Protein AF-A0A9N8HKQ4-F1 (afdb_monomer)

Structure (mmCIF, N/CA/C/O backbone):
data_AF-A0A9N8HKQ4-F1
#
_entry.id   AF-A0A9N8HKQ4-F1
#
loop_
_atom_site.group_PDB
_atom_site.id
_atom_site.type_symbol
_atom_site.label_atom_id
_atom_site.label_alt_id
_atom_site.label_comp_id
_atom_site.label_asym_id
_atom_site.label_entity_id
_atom_site.label_seq_id
_atom_site.pdbx_PDB_ins_code
_atom_site.Cartn_x
_atom_site.Cartn_y
_atom_site.Cartn_z
_atom_site.occupancy
_atom_site.B_iso_or_equiv
_atom_site.auth_seq_id
_atom_site.auth_comp_id
_atom_site.auth_asym_id
_atom_site.auth_atom_id
_atom_site.pdbx_PDB_model_num
ATOM 1 N N . MET A 1 1 ? 11.213 9.099 -48.493 1.00 70.25 1 MET A N 1
ATOM 2 C CA . MET A 1 1 ? 11.819 8.912 -47.154 1.00 70.25 1 MET A CA 1
ATOM 3 C C . MET A 1 1 ? 13.139 8.171 -47.342 1.00 70.25 1 MET A C 1
ATOM 5 O O . MET A 1 1 ? 13.131 7.165 -48.037 1.00 70.25 1 MET A O 1
ATOM 9 N N . ASN A 1 2 ? 14.271 8.706 -46.868 1.00 91.06 2 ASN A N 1
ATOM 10 C CA . ASN A 1 2 ? 15.602 8.135 -47.138 1.00 91.06 2 ASN A CA 1
ATOM 11 C C . ASN A 1 2 ? 15.830 6.883 -46.271 1.00 91.06 2 ASN A C 1
ATOM 13 O O . ASN A 1 2 ? 15.655 6.956 -45.056 1.00 91.06 2 ASN A O 1
ATOM 17 N N . TRP A 1 3 ? 16.237 5.765 -46.878 1.00 89.19 3 TRP A N 1
ATOM 18 C CA . TRP A 1 3 ? 16.513 4.494 -46.188 1.00 89.19 3 TRP A CA 1
ATOM 19 C C . TRP A 1 3 ? 17.496 4.688 -45.023 1.00 89.19 3 TRP A C 1
ATOM 21 O O . TRP A 1 3 ? 17.293 4.152 -43.935 1.00 89.19 3 TRP A O 1
ATOM 31 N N . TRP A 1 4 ? 18.518 5.524 -45.215 1.00 92.06 4 TRP A N 1
ATOM 32 C CA . TRP A 1 4 ? 19.527 5.804 -44.194 1.00 92.06 4 TRP A CA 1
ATOM 33 C C . TRP A 1 4 ? 18.933 6.396 -42.903 1.00 92.06 4 TRP A C 1
ATOM 35 O O . TRP A 1 4 ? 19.280 5.961 -41.808 1.00 92.06 4 TRP A O 1
ATOM 45 N N . TRP A 1 5 ? 17.962 7.312 -43.014 1.00 93.56 5 TRP A N 1
ATOM 46 C CA . TRP A 1 5 ? 17.275 7.883 -41.847 1.00 93.56 5 TRP A CA 1
ATOM 47 C C . TRP A 1 5 ? 16.472 6.832 -41.077 1.00 93.56 5 TRP A C 1
ATOM 49 O O . TRP A 1 5 ? 16.452 6.860 -39.848 1.00 93.56 5 TRP A O 1
ATOM 59 N N . LEU A 1 6 ? 15.853 5.881 -41.784 1.00 92.69 6 LEU A N 1
ATOM 60 C CA . LEU A 1 6 ? 15.116 4.789 -41.151 1.00 92.69 6 LEU A CA 1
ATOM 61 C C . LEU A 1 6 ? 16.060 3.860 -40.372 1.00 92.69 6 LEU A C 1
ATOM 63 O O . LEU A 1 6 ? 15.769 3.520 -39.231 1.00 92.69 6 LEU A O 1
ATOM 67 N N . GLN A 1 7 ? 17.216 3.505 -40.943 1.00 93.06 7 GLN A N 1
ATOM 68 C CA . GLN A 1 7 ? 18.220 2.682 -40.256 1.00 93.06 7 GLN A CA 1
ATOM 69 C C . GLN A 1 7 ? 18.772 3.363 -39.002 1.00 93.06 7 GLN A C 1
ATOM 71 O O . GLN A 1 7 ? 18.840 2.733 -37.947 1.00 93.06 7 GLN A O 1
ATOM 76 N N . VAL A 1 8 ? 19.126 4.649 -39.093 1.00 94.81 8 VAL A N 1
ATOM 77 C CA . VAL A 1 8 ? 19.619 5.421 -37.942 1.00 94.81 8 VAL A CA 1
ATOM 78 C C . VAL A 1 8 ? 18.553 5.497 -36.848 1.00 94.81 8 VAL A C 1
ATOM 80 O O . VAL A 1 8 ? 18.868 5.272 -35.679 1.00 94.81 8 VAL A O 1
ATOM 83 N N . LEU A 1 9 ? 17.291 5.755 -37.203 1.00 94.38 9 LEU A N 1
ATOM 84 C CA . LEU A 1 9 ? 16.190 5.775 -36.240 1.00 94.38 9 LEU A CA 1
ATOM 85 C C . LEU A 1 9 ? 16.009 4.409 -35.560 1.00 94.38 9 LEU A C 1
ATOM 87 O O . LEU A 1 9 ? 15.941 4.350 -34.335 1.00 94.38 9 LEU A O 1
ATOM 91 N N . CYS A 1 10 ? 16.000 3.314 -36.326 1.00 95.31 10 CYS A N 1
ATOM 92 C CA . CYS A 1 10 ? 15.880 1.961 -35.779 1.00 95.31 10 CYS A CA 1
ATOM 93 C C . CYS A 1 10 ? 17.015 1.626 -34.804 1.00 95.31 10 CYS A C 1
ATOM 95 O O . CYS A 1 10 ? 16.748 1.106 -33.724 1.00 95.31 10 CYS A O 1
ATOM 97 N N . ILE A 1 11 ? 18.267 1.952 -35.143 1.00 95.81 11 ILE A N 1
ATOM 98 C CA . ILE A 1 11 ? 19.418 1.700 -34.263 1.00 95.81 11 ILE A CA 1
ATOM 99 C C . ILE A 1 11 ? 19.290 2.493 -32.957 1.00 95.81 11 ILE A C 1
ATOM 101 O O . ILE A 1 11 ? 19.498 1.928 -31.886 1.00 95.81 11 ILE A O 1
ATOM 105 N N . ASN A 1 12 ? 18.904 3.772 -33.022 1.00 95.00 12 ASN A N 1
ATOM 106 C CA . ASN A 1 12 ? 18.725 4.596 -31.822 1.00 95.00 12 ASN A CA 1
ATOM 107 C C . ASN A 1 12 ? 17.586 4.083 -30.929 1.00 95.00 12 ASN A C 1
ATOM 109 O O . ASN A 1 12 ? 17.746 4.026 -29.712 1.00 95.00 12 ASN A O 1
ATOM 113 N N . LEU A 1 13 ? 16.463 3.662 -31.520 1.00 95.44 13 LEU A N 1
ATOM 114 C CA . LEU A 1 13 ? 15.349 3.078 -30.769 1.00 95.44 13 LEU A CA 1
ATOM 115 C C . LEU A 1 13 ? 15.749 1.761 -30.094 1.00 95.44 13 LEU A C 1
ATOM 117 O O . LEU A 1 13 ? 15.444 1.567 -28.920 1.00 95.44 13 LEU A O 1
ATOM 121 N N . LEU A 1 14 ? 16.473 0.885 -30.799 1.00 95.31 14 LEU A N 1
ATOM 122 C CA . LEU A 1 14 ? 16.966 -0.375 -30.235 1.00 95.31 14 LEU A CA 1
ATOM 123 C C . LEU A 1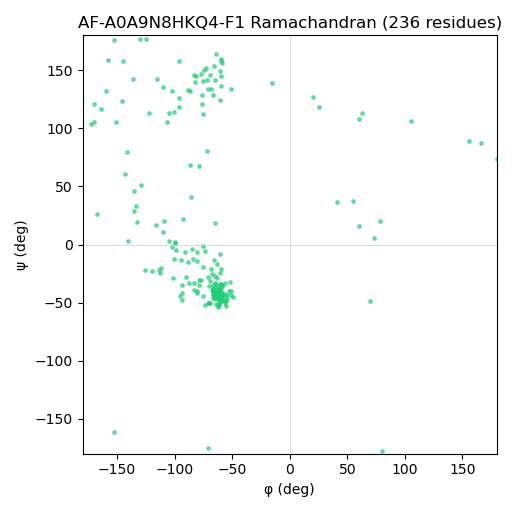 14 ? 17.983 -0.141 -29.113 1.00 95.31 14 LEU A C 1
ATOM 125 O O . LEU A 1 14 ? 17.887 -0.778 -28.067 1.00 95.31 14 LEU A O 1
ATOM 129 N N . ALA A 1 15 ? 18.923 0.788 -29.298 1.00 95.69 15 ALA A N 1
ATOM 130 C CA . ALA A 1 15 ? 19.903 1.139 -28.273 1.00 95.69 15 ALA A CA 1
ATOM 131 C C . ALA A 1 15 ? 19.232 1.746 -27.030 1.00 95.69 15 ALA A C 1
ATOM 133 O O . ALA A 1 15 ? 19.548 1.353 -25.907 1.00 95.69 15 ALA A O 1
ATOM 134 N N . GLY A 1 16 ? 18.263 2.648 -27.222 1.00 95.00 16 GLY A N 1
ATOM 135 C CA . GLY A 1 16 ? 17.480 3.230 -26.133 1.00 95.00 16 GLY A CA 1
ATOM 136 C C . GLY A 1 16 ? 16.670 2.177 -25.378 1.00 95.00 16 GLY A C 1
ATOM 137 O O . GLY A 1 16 ? 16.728 2.110 -24.151 1.00 95.00 16 GLY A O 1
ATOM 138 N N . PHE A 1 17 ? 15.981 1.295 -26.105 1.00 93.75 17 PHE A N 1
ATOM 139 C CA . PHE A 1 17 ? 15.231 0.191 -25.513 1.00 93.75 17 PHE A CA 1
ATOM 140 C C . PHE A 1 17 ? 16.134 -0.765 -24.717 1.00 93.75 17 PHE A C 1
ATOM 142 O O . PHE A 1 17 ? 15.797 -1.143 -23.592 1.00 93.75 17 PHE A O 1
ATOM 149 N N . ALA A 1 18 ? 17.302 -1.122 -25.260 1.00 93.94 18 ALA A N 1
ATOM 150 C CA . ALA A 1 18 ? 18.273 -1.968 -24.573 1.00 93.94 18 ALA A CA 1
ATOM 151 C C . ALA A 1 18 ? 18.793 -1.306 -23.287 1.00 93.94 18 ALA A C 1
ATOM 153 O O . ALA A 1 18 ? 18.824 -1.952 -22.241 1.00 93.94 18 ALA A O 1
ATOM 154 N N . ALA A 1 19 ? 19.134 -0.014 -23.333 1.00 95.12 19 ALA A N 1
ATOM 155 C CA . ALA A 1 19 ? 19.596 0.730 -22.162 1.00 95.12 19 ALA A CA 1
ATOM 156 C C . ALA A 1 19 ? 18.531 0.785 -21.051 1.00 95.12 19 ALA A C 1
ATOM 158 O O . ALA A 1 19 ? 18.836 0.499 -19.891 1.00 95.12 19 ALA A O 1
ATOM 159 N N . VAL A 1 20 ? 17.273 1.078 -21.403 1.00 93.88 20 VAL A N 1
ATOM 160 C CA . VAL A 1 20 ? 16.145 1.076 -20.454 1.00 93.88 20 VAL A CA 1
ATOM 161 C C . VAL A 1 20 ? 15.926 -0.318 -19.867 1.00 93.88 20 VAL A C 1
ATOM 163 O O . VAL A 1 20 ? 15.777 -0.459 -18.655 1.00 93.88 20 VAL A O 1
ATOM 166 N N . SER A 1 21 ? 15.968 -1.358 -20.700 1.00 92.56 21 SER A N 1
ATOM 167 C CA . SER A 1 21 ? 15.797 -2.743 -20.250 1.00 92.56 21 SER A CA 1
ATOM 168 C C . SER A 1 21 ? 16.885 -3.150 -19.254 1.00 92.56 21 SER A C 1
ATOM 170 O O . SER A 1 21 ? 16.574 -3.678 -18.189 1.00 92.56 21 SER A O 1
ATOM 172 N N . ILE A 1 22 ? 18.154 -2.848 -19.553 1.00 93.38 22 ILE A N 1
ATOM 173 C CA . ILE A 1 22 ? 19.291 -3.117 -18.660 1.00 93.38 22 ILE A CA 1
ATOM 174 C C . ILE A 1 22 ? 19.114 -2.387 -17.327 1.00 93.38 22 ILE A C 1
ATOM 176 O O . ILE A 1 22 ? 19.302 -3.002 -16.276 1.00 93.38 22 ILE A O 1
ATOM 180 N N . PHE A 1 23 ? 18.726 -1.109 -17.359 1.00 94.25 23 PHE A N 1
ATOM 181 C CA . PHE A 1 23 ? 18.477 -0.315 -16.155 1.00 94.25 23 PHE A CA 1
ATOM 182 C C . PHE A 1 23 ? 17.367 -0.917 -15.282 1.00 94.25 23 PHE A C 1
ATOM 184 O O . PHE A 1 23 ? 17.537 -1.042 -14.067 1.00 94.25 23 PHE A O 1
ATOM 191 N N . LEU A 1 24 ? 16.253 -1.328 -15.892 1.00 93.62 24 LEU A N 1
ATOM 192 C CA . LEU A 1 24 ? 15.139 -1.951 -15.178 1.00 93.62 24 LEU A CA 1
ATOM 193 C C . LEU A 1 24 ? 15.532 -3.308 -14.581 1.00 93.62 24 LEU A C 1
ATOM 195 O O . LEU A 1 24 ? 15.199 -3.576 -13.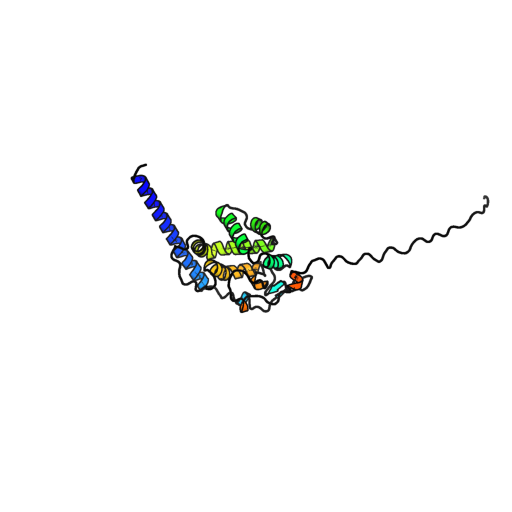432 1.00 93.62 24 LEU A O 1
ATOM 199 N N . ILE A 1 25 ? 16.265 -4.146 -15.321 1.00 91.62 25 ILE A N 1
ATOM 200 C CA . ILE A 1 25 ? 16.718 -5.465 -14.845 1.00 91.62 25 ILE A CA 1
ATOM 201 C C . ILE A 1 25 ? 17.696 -5.336 -13.672 1.00 91.62 25 ILE A C 1
ATOM 203 O O . ILE A 1 25 ? 17.543 -6.034 -12.671 1.00 91.62 25 ILE A O 1
ATOM 207 N N . HIS A 1 26 ? 18.688 -4.447 -13.773 1.00 93.06 26 HIS A N 1
ATOM 208 C CA . HIS A 1 26 ? 19.667 -4.258 -12.699 1.00 93.06 26 HIS A CA 1
ATOM 209 C C . HIS A 1 26 ? 19.037 -3.646 -11.459 1.00 93.06 26 HIS A C 1
ATOM 211 O O . HIS A 1 26 ? 19.386 -4.012 -10.340 1.00 93.06 26 HIS A O 1
ATOM 217 N N . GLY A 1 27 ? 18.126 -2.696 -11.638 1.00 93.56 27 GLY A N 1
ATOM 218 C CA . GLY A 1 27 ? 17.507 -2.084 -10.485 1.00 93.56 27 GLY A CA 1
ATOM 219 C C . GLY A 1 27 ? 16.438 -2.969 -9.836 1.00 93.56 27 GLY A C 1
ATOM 220 O O . GLY A 1 27 ? 16.356 -2.935 -8.619 1.00 93.56 27 GLY A O 1
ATOM 221 N N . GLU A 1 28 ? 15.714 -3.826 -10.570 1.00 94.06 28 GLU A N 1
ATOM 222 C CA . GLU A 1 28 ? 14.899 -4.885 -9.938 1.00 94.06 28 GLU A CA 1
ATOM 223 C C . GLU A 1 28 ? 15.767 -5.771 -9.029 1.00 94.06 28 GLU A C 1
ATOM 225 O O . GLU A 1 28 ? 15.373 -6.060 -7.906 1.00 94.06 28 GLU A O 1
ATOM 230 N N . GLU A 1 29 ? 16.979 -6.147 -9.457 1.00 92.94 29 GLU A N 1
ATOM 231 C CA . GLU A 1 29 ? 17.888 -6.935 -8.611 1.00 92.94 29 GLU A CA 1
ATOM 232 C C . GLU A 1 29 ? 18.272 -6.191 -7.326 1.00 92.94 29 GLU A C 1
ATOM 234 O O . GLU A 1 29 ? 18.304 -6.777 -6.247 1.00 92.94 29 GLU A O 1
ATOM 239 N N . GLN A 1 30 ? 18.529 -4.884 -7.408 1.00 94.69 30 GLN A N 1
ATOM 240 C CA . GLN A 1 30 ? 18.812 -4.075 -6.219 1.00 94.69 30 GLN A CA 1
ATOM 241 C C . GLN A 1 30 ? 17.611 -4.012 -5.266 1.00 94.69 30 GLN A C 1
ATOM 243 O O . GLN A 1 30 ? 17.791 -4.099 -4.050 1.00 94.69 30 GLN A O 1
ATOM 248 N N . GLU A 1 31 ? 16.399 -3.868 -5.804 1.00 95.31 31 GLU A N 1
ATOM 249 C CA . GLU A 1 31 ? 15.151 -3.885 -5.032 1.00 95.31 31 GLU A CA 1
ATOM 250 C C . GLU A 1 31 ? 14.948 -5.259 -4.371 1.00 95.31 31 GLU A C 1
ATOM 252 O O . GLU A 1 31 ? 14.698 -5.335 -3.167 1.00 95.31 31 GLU A O 1
ATOM 257 N N . ARG A 1 32 ? 15.201 -6.351 -5.102 1.00 93.31 32 ARG A N 1
ATOM 258 C CA . ARG A 1 32 ? 15.160 -7.725 -4.584 1.00 93.31 32 ARG A CA 1
ATOM 259 C C . ARG A 1 32 ? 16.177 -7.957 -3.469 1.00 93.31 32 ARG A C 1
ATOM 261 O O . ARG A 1 32 ? 15.847 -8.567 -2.458 1.00 93.31 32 ARG A O 1
ATOM 268 N N . LEU A 1 33 ? 17.412 -7.475 -3.611 1.00 93.81 33 LEU A N 1
ATOM 269 C CA . LEU A 1 33 ? 18.439 -7.619 -2.572 1.00 93.81 33 LEU A CA 1
ATOM 270 C C . LEU A 1 33 ? 18.045 -6.891 -1.279 1.00 93.81 33 LEU A C 1
ATOM 272 O O . LEU A 1 33 ? 18.216 -7.449 -0.194 1.00 93.81 33 LEU A O 1
ATOM 276 N N . LYS A 1 34 ? 17.461 -5.689 -1.385 1.00 95.38 34 LYS A N 1
ATOM 277 C CA . LYS A 1 34 ? 16.880 -4.985 -0.228 1.00 95.38 34 LYS A CA 1
ATOM 278 C C . LYS A 1 34 ? 15.736 -5.784 0.385 1.00 95.38 34 LYS A C 1
ATOM 280 O O . LYS A 1 34 ? 15.690 -5.943 1.601 1.00 95.38 34 LYS A O 1
ATOM 285 N N . TRP A 1 35 ? 14.846 -6.312 -0.451 1.00 94.69 35 TRP A N 1
ATOM 286 C CA . TRP A 1 35 ? 13.721 -7.128 -0.014 1.00 94.69 35 TRP A CA 1
ATOM 287 C C . TRP A 1 35 ? 14.174 -8.384 0.733 1.00 94.69 35 TRP A C 1
ATOM 289 O O . TRP A 1 35 ? 13.668 -8.660 1.816 1.00 94.69 35 TRP A O 1
ATOM 299 N N . VAL A 1 36 ? 15.166 -9.121 0.227 1.00 92.88 36 VAL A N 1
ATOM 300 C CA . VAL A 1 36 ? 15.715 -10.309 0.908 1.00 92.88 36 VAL A CA 1
ATOM 301 C C . VAL A 1 36 ? 16.331 -9.937 2.258 1.00 92.88 36 VAL A C 1
ATOM 303 O O . VAL A 1 36 ? 16.128 -10.660 3.230 1.00 92.88 36 VAL A O 1
ATOM 306 N N . ALA A 1 37 ? 17.041 -8.808 2.332 1.00 95.06 37 ALA A N 1
ATOM 307 C CA . ALA A 1 37 ? 17.689 -8.339 3.556 1.00 95.06 37 ALA A CA 1
ATOM 308 C C . ALA A 1 37 ? 16.717 -7.745 4.594 1.00 95.06 37 ALA A C 1
ATOM 310 O O . ALA A 1 37 ? 17.073 -7.633 5.767 1.00 95.06 37 ALA A O 1
ATOM 311 N N . ALA A 1 38 ? 15.511 -7.348 4.182 1.00 95.62 38 ALA A N 1
ATOM 312 C CA . ALA A 1 38 ? 14.520 -6.768 5.075 1.00 95.62 38 ALA A CA 1
ATOM 313 C C . ALA A 1 38 ? 13.961 -7.808 6.068 1.00 95.62 38 ALA A C 1
ATOM 315 O O . ALA A 1 38 ? 13.798 -8.984 5.710 1.00 95.62 38 ALA A O 1
ATOM 316 N N . PRO A 1 39 ? 13.634 -7.390 7.306 1.00 95.38 39 PRO A N 1
ATOM 317 C CA . PRO A 1 39 ? 13.033 -8.271 8.300 1.00 95.38 39 PRO A CA 1
ATOM 318 C C . PRO A 1 39 ? 11.651 -8.768 7.855 1.00 95.38 39 PRO A C 1
ATOM 320 O O . PRO A 1 39 ? 11.026 -8.222 6.946 1.00 95.38 39 PRO A O 1
ATOM 323 N N . SER A 1 40 ? 11.167 -9.823 8.513 1.00 92.25 40 SER A N 1
ATOM 324 C CA . SER A 1 40 ? 9.783 -10.272 8.339 1.00 92.25 40 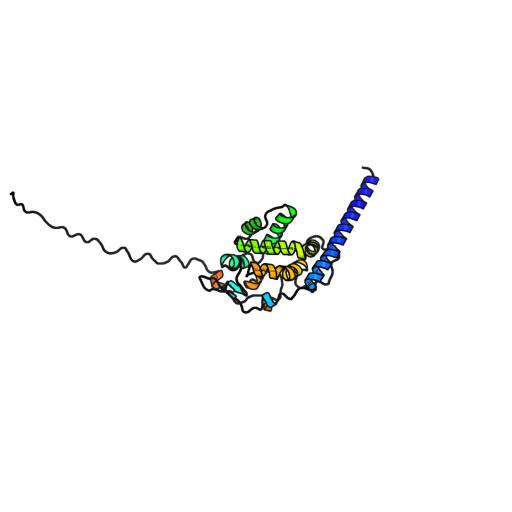SER A CA 1
ATOM 325 C C . SER A 1 40 ? 8.803 -9.212 8.844 1.00 92.25 40 SER A C 1
ATOM 327 O O . SER A 1 40 ? 9.037 -8.591 9.883 1.00 92.25 40 SER A O 1
ATOM 329 N N . THR A 1 41 ? 7.690 -9.044 8.135 1.00 94.12 41 THR A N 1
ATOM 330 C CA . THR A 1 41 ? 6.575 -8.170 8.523 1.00 94.12 41 THR A CA 1
ATOM 331 C C . THR A 1 41 ? 5.513 -8.884 9.349 1.00 94.12 41 THR A C 1
ATOM 333 O O . THR A 1 41 ? 4.641 -8.219 9.898 1.00 94.12 41 THR A O 1
ATOM 336 N N . LEU A 1 42 ? 5.612 -10.207 9.520 1.00 92.19 42 LEU A N 1
ATOM 337 C CA . LEU A 1 42 ? 4.676 -10.998 10.322 1.00 92.19 42 LEU A CA 1
ATOM 338 C C . LEU A 1 42 ? 4.448 -10.437 11.746 1.00 92.19 42 LEU A C 1
ATOM 340 O O . LEU A 1 42 ? 3.290 -10.360 12.159 1.00 92.19 42 LEU A O 1
ATOM 344 N N . PRO A 1 43 ? 5.472 -9.933 12.475 1.00 94.12 43 PRO A N 1
ATOM 345 C CA . PRO A 1 43 ? 5.265 -9.323 13.793 1.00 94.12 43 PRO A CA 1
ATOM 346 C C . PRO A 1 43 ? 4.321 -8.112 13.798 1.00 94.12 43 PRO A C 1
ATOM 348 O O . PRO A 1 43 ? 3.759 -7.779 14.839 1.00 94.12 43 PRO A O 1
ATOM 351 N N . LEU A 1 44 ? 4.117 -7.450 12.651 1.00 93.56 44 LEU A N 1
ATOM 352 C CA . LEU A 1 44 ? 3.149 -6.357 12.529 1.00 93.56 44 LEU A CA 1
ATOM 353 C C . LEU A 1 44 ? 1.701 -6.845 12.649 1.00 93.56 44 LEU A C 1
ATOM 355 O O . LEU A 1 44 ? 0.826 -6.020 12.924 1.00 93.56 44 LEU A O 1
ATOM 359 N N . TYR A 1 45 ? 1.445 -8.134 12.421 1.00 93.25 45 TYR A N 1
ATOM 360 C CA . TYR A 1 45 ? 0.105 -8.719 12.374 1.00 93.25 45 TYR A CA 1
ATOM 361 C C . TYR A 1 45 ? -0.159 -9.707 13.511 1.00 93.25 45 TYR A C 1
ATOM 363 O O . TYR A 1 45 ? -1.304 -9.870 13.913 1.00 93.25 45 TYR A O 1
ATOM 371 N N . THR A 1 46 ? 0.887 -10.275 14.114 1.00 91.50 46 THR A N 1
ATOM 372 C CA . THR A 1 46 ? 0.775 -11.203 15.253 1.00 91.50 46 THR A CA 1
ATOM 373 C C . THR A 1 46 ? 0.860 -10.509 16.620 1.00 91.50 46 THR A C 1
ATOM 375 O O . THR A 1 46 ? 1.254 -11.131 17.604 1.00 91.50 46 THR A O 1
ATOM 378 N N . THR A 1 47 ? 0.570 -9.207 16.694 1.00 91.06 47 THR A N 1
ATOM 379 C CA . THR A 1 47 ? 0.593 -8.442 17.952 1.00 91.06 47 THR A CA 1
ATOM 380 C C . THR A 1 47 ? -0.711 -8.601 18.735 1.00 91.06 47 THR A C 1
ATOM 382 O O . THR A 1 47 ? -1.798 -8.678 18.159 1.00 91.06 47 THR A O 1
ATOM 385 N N . ASP A 1 48 ? -0.615 -8.598 20.066 1.00 94.94 48 ASP A N 1
ATOM 386 C CA . ASP A 1 48 ? -1.784 -8.568 20.949 1.00 94.94 48 ASP A CA 1
ATOM 387 C C . ASP A 1 48 ? -2.330 -7.165 21.210 1.00 94.94 48 ASP A C 1
ATOM 389 O O . ASP A 1 48 ? -3.447 -7.027 21.719 1.00 94.94 48 ASP A O 1
ATOM 393 N N . GLU A 1 49 ? -1.570 -6.137 20.835 1.00 97.31 49 GLU A N 1
ATOM 394 C CA . GLU A 1 49 ? -2.003 -4.748 20.896 1.00 97.31 49 GLU A CA 1
ATOM 395 C C . GLU A 1 49 ? -3.250 -4.528 20.028 1.00 97.31 49 GLU A C 1
ATOM 397 O O . GLU A 1 49 ? -3.402 -5.123 18.958 1.00 97.31 49 GLU A O 1
ATOM 402 N N . VAL A 1 50 ? -4.142 -3.651 20.483 1.00 98.31 50 VAL A N 1
ATOM 403 C CA . VAL A 1 50 ? -5.318 -3.213 19.730 1.00 98.31 50 VAL A CA 1
ATOM 404 C C . VAL A 1 50 ? -5.486 -1.707 19.852 1.00 98.31 50 VAL A C 1
ATOM 406 O O . VAL A 1 50 ? -5.305 -1.138 20.930 1.00 98.31 50 VAL A O 1
ATOM 409 N N . CYS A 1 51 ? -5.903 -1.077 18.762 1.00 98.50 51 CYS A N 1
ATOM 410 C CA . CYS A 1 51 ? -6.348 0.301 18.765 1.00 98.50 51 CYS A CA 1
ATOM 411 C C . CYS A 1 51 ? -7.845 0.358 19.065 1.00 98.50 51 CYS A C 1
ATOM 413 O O . CYS A 1 51 ? -8.645 -0.362 18.458 1.00 98.50 51 CYS A O 1
ATOM 415 N N . ARG A 1 52 ? -8.222 1.247 19.985 1.00 98.62 52 ARG A N 1
ATOM 416 C CA . ARG A 1 52 ? -9.614 1.500 20.348 1.00 98.62 52 ARG A CA 1
ATOM 417 C C . ARG A 1 52 ? -10.017 2.913 19.982 1.00 98.62 52 ARG A C 1
ATOM 419 O O . ARG A 1 52 ? -9.241 3.854 20.148 1.00 98.62 52 ARG A O 1
ATOM 426 N N . ASP A 1 53 ? -11.253 3.043 19.536 1.00 98.12 53 ASP A N 1
ATOM 427 C CA . ASP A 1 53 ? -11.918 4.327 19.436 1.00 98.12 53 ASP A CA 1
ATOM 428 C C . ASP A 1 53 ? -12.002 4.986 20.823 1.00 98.12 53 ASP A C 1
ATOM 430 O O . ASP A 1 53 ? -12.306 4.329 21.822 1.00 98.12 53 ASP A O 1
ATOM 434 N N . LYS A 1 54 ? -11.713 6.289 20.893 1.00 96.56 54 LYS A N 1
ATOM 435 C CA . LYS A 1 54 ? -11.579 7.002 22.174 1.00 96.56 54 LYS A CA 1
ATOM 436 C C . LYS A 1 54 ? -12.910 7.199 22.895 1.00 96.56 54 LYS A C 1
ATOM 438 O O . LYS A 1 54 ? -12.908 7.313 24.117 1.00 96.56 54 LYS A O 1
ATOM 443 N N . GLU A 1 55 ? -14.015 7.274 22.160 1.00 95.44 55 GLU A N 1
ATOM 444 C CA . GLU A 1 55 ? -15.328 7.597 22.723 1.00 95.44 55 GLU A CA 1
ATOM 445 C C . GLU A 1 55 ? -16.111 6.333 23.078 1.00 95.44 55 GLU A C 1
ATOM 447 O O . GLU A 1 55 ? -16.635 6.205 24.182 1.00 95.44 55 GLU A O 1
ATOM 452 N N . SER A 1 56 ? -16.167 5.379 22.153 1.00 96.38 56 SER A N 1
ATOM 453 C CA . SER A 1 56 ? -16.930 4.135 22.299 1.00 96.38 56 SER A CA 1
ATOM 454 C C . SER A 1 56 ? -16.144 3.002 22.964 1.00 96.38 56 SER A C 1
ATOM 456 O O . SER A 1 56 ? -16.738 2.002 23.373 1.00 96.38 56 SER A O 1
ATOM 458 N N . ASN A 1 57 ? -14.813 3.130 23.057 1.00 97.44 57 ASN A N 1
ATOM 459 C CA . ASN A 1 57 ? -13.886 2.090 23.519 1.00 97.44 57 ASN A CA 1
ATOM 460 C C . ASN A 1 57 ? -13.901 0.797 22.664 1.00 97.44 57 ASN A C 1
ATOM 462 O O . ASN A 1 57 ? -13.402 -0.254 23.091 1.00 97.44 57 ASN A O 1
ATOM 466 N N . LYS A 1 58 ? -14.462 0.866 21.451 1.00 98.31 58 LYS A N 1
ATOM 467 C CA . LYS A 1 58 ? -14.562 -0.245 20.495 1.00 98.31 58 LYS A CA 1
ATOM 468 C C . LYS A 1 58 ? -13.263 -0.433 19.721 1.00 98.31 58 LYS A C 1
ATOM 470 O O . LYS A 1 58 ? -12.555 0.531 19.442 1.00 98.31 58 LYS A O 1
ATOM 475 N N . ILE A 1 59 ? -12.920 -1.677 19.410 1.00 98.56 59 ILE A N 1
ATOM 476 C CA . ILE A 1 59 ? -11.693 -2.053 18.708 1.00 98.56 59 ILE A CA 1
ATOM 477 C C . ILE A 1 59 ? -11.837 -1.726 17.222 1.00 98.56 59 ILE A C 1
ATOM 479 O O . ILE A 1 59 ? -12.713 -2.260 16.545 1.00 98.56 59 ILE A O 1
ATOM 483 N N . LEU A 1 60 ? -10.933 -0.883 16.725 1.00 98.44 60 LEU A N 1
ATOM 484 C CA . LEU A 1 60 ? -10.868 -0.440 15.330 1.00 98.44 60 LEU A CA 1
ATOM 485 C C . LEU A 1 60 ? -9.924 -1.305 14.490 1.00 98.44 60 LEU A C 1
ATOM 487 O O . LEU A 1 60 ? -10.221 -1.631 13.345 1.00 98.44 60 LEU A O 1
ATOM 491 N N . ASN A 1 61 ? -8.769 -1.659 15.055 1.00 98.50 61 ASN A N 1
ATOM 492 C CA . ASN A 1 61 ? -7.752 -2.468 14.394 1.00 98.50 61 ASN A CA 1
ATOM 493 C C . ASN A 1 61 ? -6.829 -3.149 15.414 1.00 98.50 61 ASN A C 1
ATOM 495 O O . ASN A 1 61 ? -6.684 -2.686 16.545 1.00 98.50 61 ASN A O 1
ATOM 499 N N . CYS A 1 62 ? -6.160 -4.223 14.999 1.00 98.06 62 CYS A N 1
ATOM 500 C CA . CYS A 1 62 ? -5.020 -4.780 15.727 1.00 98.06 62 CYS A CA 1
ATOM 501 C C . CYS A 1 62 ? -3.774 -3.892 15.541 1.00 98.06 62 CYS A C 1
ATOM 503 O O . CYS A 1 62 ? -3.602 -3.264 14.492 1.00 98.06 62 CYS A O 1
ATOM 505 N N . GLY A 1 63 ? -2.892 -3.862 16.540 1.00 97.62 63 GLY A N 1
ATOM 506 C CA . GLY A 1 63 ? -1.738 -2.963 16.627 1.00 97.62 63 GLY A CA 1
ATOM 507 C C . GLY A 1 63 ? -2.089 -1.551 17.105 1.00 97.62 63 GLY A C 1
ATOM 508 O O . GLY A 1 63 ? -3.241 -1.255 17.417 1.00 97.62 63 GLY A O 1
ATOM 509 N N . GLY A 1 64 ? -1.079 -0.681 17.159 1.00 97.69 64 GLY A N 1
ATOM 510 C CA . GLY A 1 64 ? -1.238 0.718 17.558 1.00 97.69 64 GLY A CA 1
ATOM 511 C C . GLY A 1 64 ? -2.196 1.532 16.678 1.00 97.69 64 GLY A C 1
ATOM 512 O O . GLY A 1 64 ? -2.496 1.181 15.531 1.00 97.69 64 GLY A O 1
ATOM 513 N N . CYS A 1 65 ? -2.686 2.638 17.240 1.00 98.44 65 CYS A N 1
ATOM 514 C CA . CYS A 1 65 ? -3.522 3.607 16.532 1.00 98.44 65 CYS A CA 1
ATOM 515 C C . CYS A 1 65 ? -2.692 4.503 15.604 1.00 98.44 65 CYS A C 1
ATOM 517 O O . CYS A 1 65 ? -1.580 4.888 15.957 1.00 98.44 65 CYS A O 1
ATOM 519 N N . GLY A 1 66 ? -3.271 4.916 14.476 1.00 98.12 66 GLY A N 1
ATOM 520 C CA . GLY A 1 66 ? -2.674 5.892 13.562 1.00 98.12 66 GLY A CA 1
ATOM 521 C C . GLY A 1 66 ? -3.723 6.671 12.765 1.00 98.12 66 GLY A C 1
ATOM 522 O O . GLY A 1 66 ? -4.893 6.724 13.146 1.00 98.12 66 GLY A O 1
ATOM 523 N N . GLY A 1 67 ? -3.309 7.288 11.657 1.00 98.25 67 GLY A N 1
ATOM 524 C CA . GLY A 1 67 ? -4.145 8.196 10.861 1.00 98.25 67 GLY A CA 1
ATOM 525 C C . GLY A 1 67 ? -5.414 7.569 10.269 1.00 98.25 67 GLY A C 1
ATOM 526 O O . GLY A 1 67 ? -6.385 8.284 10.042 1.00 98.25 67 GLY A O 1
ATOM 527 N N . CYS A 1 68 ? -5.432 6.250 10.065 1.00 98.62 68 CYS A N 1
ATOM 528 C CA . CYS A 1 68 ? -6.582 5.493 9.556 1.00 98.62 68 CYS A CA 1
ATOM 529 C C . CYS A 1 68 ? -7.382 4.787 10.664 1.00 98.62 68 CYS A C 1
ATOM 531 O O . CYS A 1 68 ? -8.339 4.071 10.374 1.00 98.62 68 CYS A O 1
ATOM 533 N N . SER A 1 69 ? -6.995 4.943 11.932 1.00 98.50 69 SER A N 1
ATOM 534 C CA . SER A 1 69 ? -7.656 4.296 13.068 1.00 98.50 69 SER A CA 1
ATOM 535 C C . SER A 1 69 ? -8.834 5.133 13.567 1.00 98.50 69 SER A C 1
ATOM 537 O O . SER A 1 69 ? -8.805 5.693 14.661 1.00 98.50 69 SER A O 1
ATOM 539 N N . ASN A 1 70 ? -9.887 5.216 12.758 1.00 98.19 70 ASN A N 1
ATOM 540 C CA . ASN A 1 70 ? -11.178 5.795 13.128 1.00 98.19 70 ASN A CA 1
ATOM 541 C C . ASN A 1 70 ? -12.312 5.021 12.444 1.00 98.19 70 ASN A C 1
ATOM 543 O O . ASN A 1 70 ? -12.093 4.355 11.433 1.00 98.19 70 ASN A O 1
ATOM 547 N N . ARG A 1 71 ? -13.531 5.104 12.988 1.00 97.88 71 ARG A N 1
ATOM 548 C CA . ARG A 1 71 ? -14.673 4.313 12.499 1.00 97.88 71 ARG A CA 1
ATOM 549 C C . ARG A 1 71 ? -14.927 4.491 11.001 1.00 97.88 71 ARG A C 1
ATOM 551 O O . ARG A 1 71 ? -15.148 3.505 10.305 1.00 97.88 71 ARG A O 1
ATOM 558 N N . HIS A 1 72 ? -14.866 5.731 10.516 1.00 97.94 72 HIS A N 1
ATOM 559 C CA . HIS A 1 72 ? -15.131 6.079 9.118 1.00 97.94 72 HIS A CA 1
ATOM 560 C C . HIS A 1 72 ? -14.150 5.397 8.157 1.00 97.94 72 HIS A C 1
ATOM 562 O O . HIS A 1 72 ? -14.574 4.699 7.237 1.00 97.94 72 HIS A O 1
ATOM 568 N N . ASP A 1 73 ? -12.843 5.523 8.396 1.00 98.50 73 ASP A N 1
ATOM 569 C CA . ASP A 1 73 ? -11.827 4.941 7.510 1.00 98.50 73 ASP A CA 1
ATOM 570 C C . ASP A 1 73 ? -11.783 3.405 7.591 1.00 98.50 73 ASP A C 1
ATOM 572 O O . ASP A 1 73 ? -11.615 2.739 6.567 1.00 98.50 73 ASP A O 1
ATOM 576 N N . ILE A 1 74 ? -12.006 2.820 8.776 1.00 98.50 74 ILE A N 1
ATOM 577 C CA . ILE A 1 74 ? -12.111 1.358 8.927 1.00 98.50 74 ILE A CA 1
ATOM 578 C C . ILE A 1 74 ? -13.324 0.817 8.160 1.00 98.50 74 ILE A C 1
ATOM 580 O O . ILE A 1 74 ? -13.210 -0.191 7.455 1.00 98.50 74 ILE A O 1
ATOM 584 N N . LYS A 1 75 ? -14.468 1.510 8.219 1.00 98.06 75 LYS A N 1
ATOM 585 C CA . LYS A 1 75 ? -15.644 1.175 7.407 1.00 98.06 75 LYS A CA 1
ATOM 586 C C . LYS A 1 75 ? -15.333 1.270 5.910 1.00 98.06 75 LYS A C 1
ATOM 588 O O . LYS A 1 75 ? -15.683 0.365 5.157 1.00 98.06 75 LYS A O 1
ATOM 593 N N . LEU A 1 76 ? -14.602 2.296 5.468 1.00 97.88 76 LEU A N 1
ATOM 594 C CA . LEU A 1 76 ? -14.181 2.416 4.067 1.00 97.88 76 LEU A CA 1
ATOM 595 C C . LEU A 1 76 ? -13.225 1.304 3.621 1.00 97.88 76 LEU A C 1
ATOM 597 O O . LEU A 1 76 ? -13.312 0.873 2.471 1.00 97.88 76 LEU A O 1
ATOM 601 N N . TYR A 1 77 ? -12.353 0.791 4.495 1.00 97.50 77 TYR A N 1
ATOM 602 C CA . TYR A 1 77 ? -11.552 -0.397 4.178 1.00 97.50 77 TYR A CA 1
ATOM 603 C C . TYR A 1 77 ? -12.414 -1.619 3.877 1.00 97.50 77 TYR A C 1
ATOM 605 O O . TYR A 1 77 ? -12.076 -2.361 2.955 1.00 97.50 77 TYR A O 1
ATOM 613 N N . HIS A 1 78 ? -13.519 -1.812 4.598 1.00 96.81 78 HIS A N 1
ATOM 614 C CA . HIS A 1 78 ? -14.482 -2.878 4.320 1.00 96.81 78 HIS A CA 1
ATOM 615 C C . HIS A 1 78 ? -15.272 -2.624 3.027 1.00 96.81 78 HIS A C 1
ATOM 617 O O . HIS A 1 78 ? -15.337 -3.491 2.147 1.00 96.81 78 HIS A O 1
ATOM 623 N N . ASP A 1 79 ? -15.840 -1.425 2.891 1.00 96.81 79 ASP A N 1
ATOM 624 C CA . ASP A 1 79 ? -16.746 -1.076 1.793 1.00 96.81 79 ASP A CA 1
ATOM 625 C C . ASP A 1 79 ? -16.011 -1.002 0.445 1.00 96.81 79 ASP A C 1
ATOM 627 O O . ASP A 1 79 ? -16.573 -1.341 -0.597 1.00 96.81 79 ASP A O 1
ATOM 631 N N . LYS A 1 80 ? -14.731 -0.606 0.456 1.00 95.81 80 LYS A N 1
ATOM 632 C CA . LYS A 1 80 ? -13.874 -0.474 -0.736 1.00 95.81 80 LYS A CA 1
ATOM 633 C C . LYS A 1 80 ? -12.783 -1.539 -0.823 1.00 95.81 80 LYS A C 1
ATOM 635 O O . LYS A 1 80 ? -11.803 -1.347 -1.546 1.00 95.81 80 LYS A O 1
ATOM 640 N N . ARG A 1 81 ? -12.939 -2.672 -0.128 1.00 94.31 81 ARG A N 1
ATOM 641 C CA . ARG A 1 81 ? -11.921 -3.738 -0.031 1.00 94.31 81 ARG A CA 1
ATOM 642 C C . ARG A 1 81 ? -11.379 -4.229 -1.380 1.00 94.31 81 ARG A C 1
ATOM 644 O O . ARG A 1 81 ? -10.187 -4.522 -1.452 1.00 94.31 81 ARG A O 1
ATOM 651 N N . ASP A 1 82 ? -12.218 -4.213 -2.419 1.00 93.62 82 ASP A N 1
ATOM 652 C CA . ASP A 1 82 ? -11.912 -4.699 -3.774 1.00 93.62 82 ASP A CA 1
ATOM 653 C C . ASP A 1 82 ? -11.520 -3.579 -4.763 1.00 93.62 82 ASP A C 1
ATOM 655 O O . ASP A 1 82 ? -11.186 -3.847 -5.913 1.00 93.62 82 ASP A O 1
ATOM 659 N N . THR A 1 83 ? -11.582 -2.303 -4.360 1.00 94.25 83 THR A N 1
ATOM 660 C CA . THR A 1 83 ? -11.324 -1.162 -5.268 1.00 94.25 83 THR A CA 1
ATOM 661 C C . THR A 1 83 ? -10.258 -0.198 -4.768 1.00 94.25 83 THR A C 1
ATOM 663 O O . THR A 1 83 ? -9.649 0.501 -5.577 1.00 94.25 83 THR A O 1
ATOM 666 N N . LEU A 1 84 ? -9.971 -0.168 -3.463 1.00 94.00 84 LEU A N 1
ATOM 667 C CA . LEU A 1 84 ? -9.080 0.830 -2.871 1.00 94.00 84 LEU A CA 1
ATOM 668 C C . LEU A 1 84 ? -7.649 0.767 -3.426 1.00 94.00 84 LEU A C 1
ATOM 670 O O . LEU A 1 84 ? -7.055 1.808 -3.703 1.00 94.00 84 LEU A O 1
ATOM 674 N N . THR A 1 85 ? -7.119 -0.438 -3.669 1.00 91.50 85 THR A N 1
ATOM 675 C CA . THR A 1 85 ? -5.821 -0.610 -4.343 1.00 91.50 85 THR A CA 1
ATOM 676 C C . THR A 1 85 ? -5.845 -0.034 -5.758 1.00 91.50 85 THR A C 1
ATOM 678 O O . THR A 1 85 ? -4.921 0.683 -6.131 1.00 91.50 85 THR A O 1
ATOM 681 N N . GLY A 1 86 ? -6.907 -0.286 -6.529 1.00 92.69 86 GLY A N 1
ATOM 682 C CA . GLY A 1 86 ? -7.069 0.270 -7.875 1.00 92.69 86 GLY A CA 1
ATOM 683 C C . GLY A 1 86 ? -7.135 1.799 -7.875 1.00 92.69 86 GLY A C 1
ATOM 684 O O . GLY A 1 86 ? -6.428 2.440 -8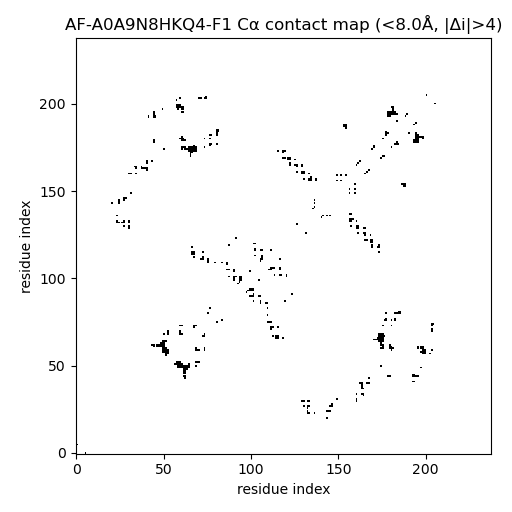.649 1.00 92.69 86 GLY A O 1
ATOM 685 N N . ILE A 1 87 ? -7.899 2.385 -6.945 1.00 95.88 87 ILE A N 1
ATOM 686 C CA . ILE A 1 87 ? -7.988 3.843 -6.770 1.00 95.88 87 ILE A CA 1
ATOM 687 C C . ILE A 1 87 ? -6.601 4.436 -6.500 1.00 95.88 87 ILE A C 1
ATOM 689 O O . ILE A 1 87 ? -6.211 5.392 -7.169 1.00 95.88 87 ILE A O 1
ATOM 693 N N . MET A 1 88 ? -5.838 3.860 -5.564 1.00 94.75 88 MET A N 1
ATOM 694 C CA . MET A 1 88 ? -4.486 4.338 -5.266 1.00 94.75 88 MET A CA 1
ATOM 695 C C . MET A 1 88 ? -3.558 4.208 -6.480 1.00 94.75 88 MET A C 1
ATOM 697 O O . MET A 1 88 ? -2.806 5.135 -6.761 1.00 94.75 88 MET A O 1
ATOM 701 N N . VAL A 1 89 ? -3.616 3.098 -7.225 1.00 92.44 89 VAL A N 1
ATOM 702 C CA . VAL A 1 89 ? -2.804 2.909 -8.442 1.00 92.44 89 VAL A CA 1
ATOM 703 C C . VAL A 1 89 ? -3.107 3.989 -9.481 1.00 92.44 89 VAL A C 1
ATOM 705 O O . VAL A 1 89 ? -2.179 4.563 -10.048 1.00 92.44 89 VAL A O 1
ATOM 708 N N . GLU A 1 90 ? -4.380 4.300 -9.712 1.00 93.94 90 GLU A N 1
ATOM 709 C CA . GLU A 1 90 ? -4.784 5.337 -10.666 1.00 93.94 90 GLU A CA 1
ATOM 710 C C . GLU A 1 90 ? -4.356 6.740 -10.205 1.00 93.94 90 GLU A C 1
ATOM 712 O O . GLU A 1 90 ? -3.826 7.513 -11.004 1.00 93.94 90 GLU A O 1
ATOM 717 N N . CYS A 1 91 ? -4.507 7.061 -8.916 1.00 96.25 91 CYS A N 1
ATOM 718 C CA . CYS A 1 91 ? -4.047 8.340 -8.368 1.00 96.25 91 CYS A CA 1
ATOM 719 C C . CYS A 1 91 ? -2.514 8.471 -8.393 1.00 96.25 91 CYS A C 1
ATOM 721 O O . CYS A 1 91 ? -1.995 9.527 -8.746 1.00 96.25 91 CYS A O 1
ATOM 723 N N . ALA A 1 92 ? -1.782 7.392 -8.107 1.00 93.44 92 ALA A N 1
ATOM 724 C CA . ALA A 1 92 ? -0.325 7.341 -8.215 1.00 93.44 92 ALA A CA 1
ATOM 725 C C . ALA A 1 92 ? 0.156 7.537 -9.661 1.00 93.44 92 ALA A C 1
ATOM 727 O O . ALA A 1 92 ? 1.126 8.248 -9.905 1.00 93.44 92 ALA A O 1
ATOM 728 N N . GLN A 1 93 ? -0.522 6.932 -10.641 1.00 91.06 93 GLN A N 1
ATOM 729 C CA . GLN A 1 93 ? -0.225 7.160 -12.057 1.00 91.06 93 GLN A CA 1
ATOM 730 C C . GLN A 1 93 ? -0.480 8.616 -12.458 1.00 91.06 93 GLN A C 1
ATOM 732 O O . GLN A 1 93 ? 0.323 9.190 -13.195 1.00 91.06 93 GLN A O 1
ATOM 737 N N . ALA A 1 94 ? -1.577 9.212 -11.980 1.00 91.19 94 ALA A N 1
ATOM 738 C CA . ALA A 1 94 ? -1.905 10.603 -12.266 1.00 91.19 94 ALA A CA 1
ATOM 739 C C . ALA A 1 94 ? -0.848 11.573 -11.719 1.00 91.19 94 ALA A C 1
ATOM 741 O O . ALA A 1 94 ? -0.397 12.469 -12.434 1.00 91.19 94 ALA A O 1
ATOM 742 N N . ASP A 1 95 ? -0.400 11.347 -10.489 1.00 92.50 95 ASP A N 1
ATOM 743 C CA . ASP A 1 95 ? 0.691 12.088 -9.856 1.00 92.50 95 ASP A CA 1
ATOM 744 C C . ASP A 1 95 ? 2.017 11.907 -10.615 1.00 92.50 95 ASP A C 1
ATOM 746 O O . ASP A 1 95 ? 2.606 12.877 -11.096 1.00 92.50 95 ASP A O 1
ATOM 750 N N . PHE A 1 96 ? 2.432 10.659 -10.848 1.00 89.25 96 PHE A N 1
ATOM 751 C CA . PHE A 1 96 ? 3.726 10.348 -11.457 1.00 89.25 96 PHE A CA 1
ATOM 752 C C . PHE A 1 96 ? 3.849 10.794 -12.924 1.00 89.25 96 PHE A C 1
ATOM 754 O O . PHE A 1 96 ? 4.904 11.272 -13.345 1.00 89.25 96 PHE A O 1
ATOM 761 N N . ILE A 1 97 ? 2.792 10.626 -13.727 1.00 86.44 97 ILE A N 1
ATOM 762 C CA . ILE A 1 97 ? 2.827 10.871 -15.180 1.00 86.44 97 ILE A CA 1
ATOM 763 C C . ILE A 1 97 ? 2.339 12.280 -15.519 1.00 86.44 97 ILE A C 1
ATOM 765 O O . ILE A 1 97 ? 2.947 12.960 -16.348 1.00 86.44 97 ILE A O 1
ATOM 769 N N . PHE A 1 98 ? 1.245 12.720 -14.894 1.00 87.69 98 PHE A N 1
ATOM 770 C CA . PHE A 1 98 ? 0.566 13.970 -15.244 1.00 87.69 98 PHE A CA 1
ATOM 771 C C . PHE A 1 98 ? 0.822 15.104 -14.244 1.00 87.69 98 PHE A C 1
ATOM 773 O O . PHE A 1 98 ? 0.292 16.195 -14.446 1.00 87.69 98 PHE A O 1
ATOM 780 N N . ARG A 1 99 ? 1.663 14.887 -13.217 1.00 88.62 99 ARG A N 1
ATOM 781 C CA . ARG A 1 99 ? 1.918 15.849 -12.128 1.00 88.62 99 ARG A CA 1
ATOM 782 C C . ARG A 1 99 ? 0.627 16.284 -11.424 1.00 88.62 99 ARG A C 1
ATOM 784 O O . ARG A 1 99 ? 0.462 17.463 -11.115 1.00 88.62 99 ARG A O 1
ATOM 791 N N . GLY A 1 100 ? -0.302 15.342 -11.256 1.00 91.06 100 GLY A N 1
ATOM 792 C CA . GLY A 1 100 ? -1.505 15.538 -10.447 1.00 91.06 100 GLY A CA 1
ATOM 793 C C . GLY A 1 100 ? -1.195 15.603 -8.950 1.00 91.06 100 GLY A C 1
ATOM 794 O O . GLY A 1 100 ? -0.037 15.554 -8.553 1.00 91.06 100 GLY A O 1
ATOM 795 N N . ASP A 1 101 ? -2.243 15.687 -8.132 1.00 95.94 101 ASP A N 1
ATOM 796 C CA . ASP A 1 101 ? -2.151 15.597 -6.673 1.00 95.94 101 ASP A CA 1
ATOM 797 C C . ASP A 1 101 ? -2.706 14.237 -6.216 1.00 95.94 101 ASP A C 1
ATOM 799 O O . ASP A 1 101 ? -3.918 13.991 -6.251 1.00 95.94 101 ASP A O 1
ATOM 803 N N . ALA A 1 102 ? -1.814 13.318 -5.827 1.00 96.50 102 ALA A N 1
ATOM 804 C CA . ALA A 1 102 ? -2.213 11.991 -5.354 1.00 96.50 102 ALA A CA 1
ATOM 805 C C . ALA A 1 102 ? -3.097 12.043 -4.096 1.00 96.50 102 ALA A C 1
ATOM 807 O O . ALA A 1 102 ? -3.966 11.181 -3.937 1.00 96.50 102 ALA A O 1
ATOM 808 N N . LEU A 1 103 ? -2.878 13.017 -3.204 1.00 97.62 103 LEU A N 1
ATOM 809 C CA . LEU A 1 103 ? -3.617 13.144 -1.949 1.00 97.62 103 LEU A CA 1
ATOM 810 C C . LEU A 1 103 ? -5.053 13.580 -2.222 1.00 97.62 103 LEU A C 1
ATOM 812 O O . LEU A 1 103 ? -5.986 12.938 -1.739 1.00 97.62 103 LEU A O 1
ATOM 816 N N . GLU A 1 104 ? -5.228 14.638 -3.012 1.00 97.88 104 GLU A N 1
ATOM 817 C CA . GLU A 1 104 ? -6.549 15.130 -3.404 1.00 97.88 104 GLU A CA 1
ATOM 818 C C . GLU A 1 104 ? -7.318 14.054 -4.182 1.00 97.88 104 GLU A C 1
ATOM 820 O O . GLU A 1 104 ? -8.419 13.676 -3.775 1.00 97.88 104 GLU A O 1
ATOM 825 N N . CYS A 1 105 ? -6.690 13.448 -5.198 1.00 98.06 105 CYS A N 1
ATOM 826 C CA . CYS A 1 105 ? -7.287 12.356 -5.973 1.00 98.06 105 CYS A CA 1
ATOM 827 C C . CYS A 1 105 ? -7.750 11.197 -5.083 1.00 98.06 105 CYS A C 1
ATOM 829 O O . CYS A 1 105 ? -8.870 10.692 -5.229 1.00 98.06 105 CYS A O 1
ATOM 831 N N . LEU A 1 106 ? -6.900 10.757 -4.148 1.00 97.88 106 LEU A N 1
ATOM 832 C CA . LEU A 1 106 ? -7.241 9.642 -3.279 1.00 97.88 106 LEU A CA 1
ATOM 833 C C . LEU A 1 106 ? -8.386 10.015 -2.341 1.00 97.88 106 LEU A C 1
ATOM 835 O O . LEU A 1 106 ? -9.322 9.225 -2.219 1.00 97.88 106 LEU A O 1
ATOM 839 N N . LYS A 1 107 ? -8.351 11.191 -1.705 1.00 98.00 107 LYS A N 1
ATOM 840 C CA . LYS A 1 107 ? -9.429 11.660 -0.819 1.00 98.00 107 LYS A CA 1
ATOM 841 C C . LYS A 1 107 ? -10.767 11.688 -1.548 1.00 98.00 107 LYS A C 1
ATOM 843 O O . LYS A 1 107 ? -11.726 11.092 -1.067 1.00 98.00 107 LYS A O 1
ATOM 848 N N . GLU A 1 108 ? -10.825 12.302 -2.726 1.00 97.69 108 GLU A N 1
ATOM 849 C CA . GLU A 1 108 ? -12.070 12.440 -3.490 1.00 97.69 108 GLU A CA 1
ATOM 850 C C . GLU A 1 108 ? -12.654 11.088 -3.911 1.00 97.69 108 GLU A C 1
ATOM 852 O O . GLU A 1 108 ? -13.860 10.857 -3.818 1.00 97.69 108 GLU A O 1
ATOM 857 N N . ARG A 1 109 ? -11.802 10.158 -4.351 1.00 97.69 109 ARG A N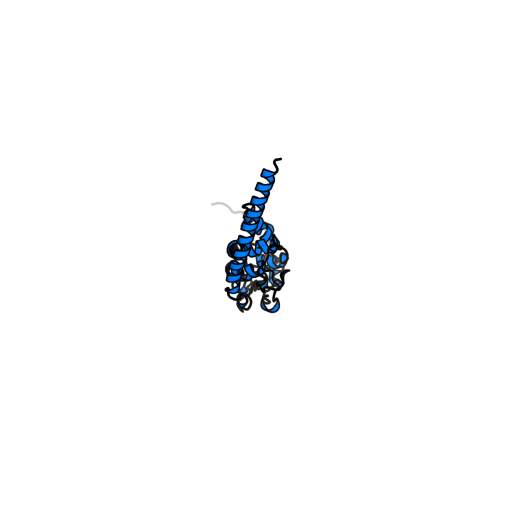 1
ATOM 858 C CA . ARG A 1 109 ? -12.262 8.880 -4.913 1.00 97.69 109 ARG A CA 1
ATOM 859 C C . ARG A 1 109 ? -12.484 7.798 -3.866 1.00 97.69 109 ARG A C 1
ATOM 861 O O . ARG A 1 109 ? -13.366 6.945 -4.018 1.00 97.69 109 ARG A O 1
ATOM 868 N N . SER A 1 110 ? -11.694 7.800 -2.798 1.00 97.25 110 SER A N 1
ATOM 869 C CA . SER A 1 110 ? -11.818 6.834 -1.702 1.00 97.25 110 SER A CA 1
ATOM 870 C C . SER A 1 110 ? -12.760 7.316 -0.600 1.00 97.25 110 SER A C 1
ATOM 872 O O . SER A 1 110 ? -13.424 6.480 0.008 1.00 97.25 110 SER A O 1
ATOM 874 N N . GLY A 1 111 ? -12.905 8.624 -0.398 1.00 98.19 111 GLY A N 1
ATOM 875 C CA . GLY A 1 111 ? -13.621 9.196 0.742 1.00 98.19 111 GLY A CA 1
ATOM 876 C C . GLY A 1 111 ? -12.856 9.087 2.065 1.00 98.19 111 GLY A C 1
ATOM 877 O O . GLY A 1 111 ? -13.424 9.422 3.103 1.00 98.19 111 GLY A O 1
ATOM 878 N N . LEU A 1 112 ? -11.607 8.603 2.045 1.00 98.44 112 LEU A N 1
ATOM 879 C CA . LEU A 1 112 ? -10.766 8.522 3.236 1.00 98.44 112 LEU A CA 1
ATOM 880 C C . LEU A 1 112 ? -10.540 9.913 3.829 1.00 98.44 112 LEU A C 1
ATOM 882 O O . LEU A 1 112 ? -10.466 10.913 3.105 1.00 98.44 112 LEU A O 1
ATOM 886 N N . THR A 1 113 ? -10.371 9.967 5.148 1.00 98.50 113 THR A N 1
ATOM 887 C CA . THR A 1 113 ? -9.928 11.197 5.807 1.00 98.50 113 THR A CA 1
ATOM 888 C C . THR A 1 113 ? -8.571 11.644 5.264 1.00 98.50 113 THR A C 1
ATOM 890 O O . THR A 1 113 ? -7.773 10.846 4.770 1.00 98.50 113 THR A O 1
ATOM 893 N N . GLU A 1 114 ? -8.272 12.938 5.377 1.00 98.38 114 GLU A N 1
ATOM 894 C CA . GLU A 1 114 ? -6.994 13.486 4.914 1.00 98.38 114 GLU A CA 1
ATOM 895 C C . GLU A 1 114 ? -5.788 12.823 5.586 1.00 98.38 114 GLU A C 1
ATOM 897 O O . GLU A 1 114 ? -4.823 12.471 4.910 1.00 98.38 114 GLU A O 1
ATOM 902 N N . HIS A 1 115 ? -5.868 12.588 6.898 1.00 98.06 115 HIS A N 1
ATOM 903 C CA . HIS A 1 115 ? -4.815 11.898 7.634 1.00 98.06 115 HIS A CA 1
ATOM 904 C C . HIS A 1 115 ? -4.599 10.479 7.104 1.00 98.06 115 HIS A C 1
ATOM 906 O O . HIS A 1 115 ? -3.462 10.124 6.794 1.00 98.06 115 HIS A O 1
ATOM 912 N N . CYS A 1 116 ? -5.663 9.699 6.899 1.00 98.56 116 CYS A N 1
ATOM 913 C CA . CYS A 1 116 ? -5.511 8.363 6.336 1.00 98.56 116 CYS A CA 1
ATOM 914 C C . CYS A 1 116 ? -4.983 8.386 4.892 1.00 98.56 116 CYS A C 1
ATOM 916 O O . CYS A 1 116 ? -4.038 7.666 4.561 1.00 98.56 116 CYS A O 1
ATOM 918 N N . ALA A 1 117 ? -5.527 9.254 4.035 1.00 98.44 117 ALA A N 1
ATOM 919 C CA . ALA A 1 117 ? -5.094 9.388 2.647 1.00 98.44 117 ALA A CA 1
ATOM 920 C C . ALA A 1 117 ? -3.617 9.815 2.537 1.00 98.44 117 ALA A C 1
ATOM 922 O O . ALA A 1 117 ? -2.885 9.290 1.698 1.00 98.44 117 ALA A O 1
ATOM 923 N N . SER A 1 118 ? -3.134 10.690 3.425 1.00 98.31 118 SER A N 1
ATOM 924 C CA . SER A 1 118 ? -1.715 11.067 3.460 1.00 98.31 118 SER A CA 1
ATOM 925 C C . SER A 1 118 ? -0.791 9.890 3.800 1.00 98.31 118 SER A C 1
ATOM 927 O O . SER A 1 118 ? 0.289 9.786 3.218 1.00 98.31 118 SER A O 1
ATOM 929 N N . CYS A 1 119 ? -1.224 8.948 4.648 1.00 98.56 119 CYS A N 1
ATOM 930 C CA . CYS A 1 119 ? -0.463 7.723 4.909 1.00 98.56 119 CYS A CA 1
ATOM 931 C C . CYS A 1 119 ? -0.383 6.825 3.666 1.00 98.56 119 CYS A C 1
ATOM 933 O O . CYS A 1 119 ? 0.664 6.240 3.392 1.00 98.56 119 CYS A O 1
ATOM 935 N N . TRP A 1 120 ? -1.453 6.742 2.873 1.00 98.00 120 TRP A N 1
ATOM 936 C CA . TRP A 1 120 ? -1.431 6.034 1.589 1.00 98.00 120 TRP A CA 1
ATOM 937 C C . TRP A 1 120 ? -0.479 6.689 0.584 1.00 98.00 120 TRP A C 1
ATOM 939 O O . TRP A 1 120 ? 0.290 5.988 -0.076 1.00 98.00 120 TRP A O 1
ATOM 949 N N . VAL A 1 121 ? -0.466 8.024 0.511 1.00 97.50 121 VAL A N 1
ATOM 950 C CA . VAL A 1 121 ? 0.503 8.769 -0.308 1.00 97.50 121 VAL A CA 1
ATOM 951 C C . VAL A 1 121 ? 1.932 8.521 0.178 1.00 97.50 121 VAL A C 1
ATOM 953 O O . VAL A 1 121 ? 2.813 8.287 -0.644 1.00 97.50 121 VAL A O 1
ATOM 956 N N . LEU A 1 122 ? 2.170 8.476 1.493 1.00 97.50 122 LEU A N 1
ATOM 957 C CA . LEU A 1 122 ? 3.474 8.112 2.054 1.00 97.50 122 LEU A CA 1
ATOM 958 C C . LEU A 1 122 ? 3.902 6.697 1.632 1.00 97.50 122 LEU A C 1
ATOM 960 O O . LEU A 1 122 ? 5.061 6.501 1.256 1.00 97.50 122 LEU A O 1
ATOM 964 N N . ASN A 1 123 ? 2.979 5.726 1.634 1.00 96.94 123 ASN A N 1
ATOM 965 C CA . ASN A 1 123 ? 3.257 4.377 1.135 1.00 96.94 123 ASN A CA 1
ATOM 966 C C . ASN A 1 123 ? 3.622 4.394 -0.353 1.00 96.94 123 ASN A C 1
ATOM 968 O O . ASN A 1 123 ? 4.626 3.813 -0.754 1.00 96.94 123 ASN A O 1
ATOM 972 N N . TYR A 1 124 ? 2.850 5.116 -1.165 1.00 94.94 124 TYR A N 1
ATOM 973 C CA . TYR A 1 124 ? 3.139 5.310 -2.584 1.00 94.94 124 TYR A CA 1
ATOM 974 C C . TYR A 1 124 ? 4.528 5.922 -2.812 1.00 94.94 124 TYR A C 1
ATOM 976 O O . TYR A 1 124 ? 5.305 5.383 -3.601 1.00 94.94 124 TYR A O 1
ATOM 984 N N . VAL A 1 125 ? 4.886 6.987 -2.090 1.00 96.06 125 VAL A N 1
ATOM 985 C CA . VAL A 1 125 ? 6.215 7.607 -2.184 1.00 96.06 125 VAL A CA 1
ATOM 986 C C . VAL A 1 125 ? 7.298 6.592 -1.808 1.00 96.06 125 VAL A C 1
ATOM 988 O O . VAL A 1 125 ? 8.254 6.416 -2.564 1.00 96.06 125 VAL A O 1
ATOM 991 N N . CYS A 1 126 ? 7.128 5.836 -0.719 1.00 97.75 126 CYS A N 1
ATOM 992 C CA . CYS A 1 126 ? 8.046 4.747 -0.377 1.00 97.75 126 CYS A CA 1
ATOM 993 C C . CYS A 1 126 ? 8.177 3.719 -1.515 1.00 97.75 126 CYS A C 1
ATOM 995 O O . CYS A 1 126 ? 9.296 3.338 -1.876 1.00 97.75 126 CYS A O 1
ATOM 997 N N . ASN A 1 127 ? 7.056 3.312 -2.112 1.00 95.94 127 ASN A N 1
ATOM 998 C CA . ASN A 1 127 ? 7.003 2.334 -3.192 1.00 95.94 127 ASN A CA 1
ATOM 999 C C . ASN A 1 127 ? 7.750 2.840 -4.440 1.00 95.94 127 ASN A C 1
ATOM 1001 O O . ASN A 1 127 ? 8.551 2.109 -5.028 1.00 95.94 127 ASN A O 1
ATOM 1005 N N . THR A 1 128 ? 7.595 4.123 -4.797 1.00 94.81 128 THR A N 1
ATOM 1006 C CA . THR A 1 128 ? 8.346 4.730 -5.915 1.00 94.81 128 THR A CA 1
ATOM 1007 C C . THR A 1 128 ? 9.859 4.749 -5.681 1.00 94.81 128 THR A C 1
ATOM 1009 O O . THR A 1 128 ? 10.635 4.652 -6.633 1.00 94.81 128 THR A O 1
ATOM 1012 N N . HIS A 1 129 ? 10.303 4.814 -4.425 1.00 96.06 129 HIS A N 1
ATOM 1013 C CA . HIS A 1 129 ? 11.724 4.775 -4.082 1.00 96.06 129 HIS A CA 1
ATOM 1014 C C . HIS A 1 129 ? 12.302 3.357 -3.995 1.00 96.06 129 HIS A C 1
ATOM 1016 O O . HIS A 1 129 ? 13.485 3.165 -4.298 1.00 96.06 129 HIS A O 1
ATOM 1022 N N . ASN A 1 130 ? 11.503 2.375 -3.571 1.00 97.00 130 ASN A N 1
ATOM 1023 C CA . ASN A 1 130 ? 12.007 1.049 -3.201 1.00 97.00 130 ASN A CA 1
ATOM 1024 C C . ASN A 1 130 ? 11.609 -0.090 -4.135 1.00 97.00 130 ASN A C 1
ATOM 1026 O O . ASN A 1 130 ? 12.280 -1.114 -4.100 1.00 97.00 130 ASN A O 1
ATOM 1030 N N . CYS A 1 131 ? 10.561 0.070 -4.939 1.00 96.19 131 CYS A N 1
ATOM 1031 C CA . CYS A 1 131 ? 9.942 -1.039 -5.670 1.00 96.19 131 CYS A CA 1
ATOM 1032 C C . CYS A 1 131 ? 9.511 -0.664 -7.097 1.00 96.19 131 CYS A C 1
ATOM 1034 O O . CYS A 1 131 ? 8.918 -1.478 -7.808 1.00 96.19 131 CYS A O 1
ATOM 1036 N N . ILE A 1 132 ? 9.781 0.569 -7.546 1.00 95.00 132 ILE A N 1
ATOM 1037 C CA . ILE A 1 132 ? 9.265 1.091 -8.817 1.00 95.00 132 ILE A CA 1
ATOM 1038 C C . ILE A 1 132 ? 9.682 0.254 -10.023 1.00 95.00 132 ILE A C 1
ATOM 1040 O O . ILE A 1 132 ? 8.900 0.109 -10.960 1.00 95.00 132 ILE A O 1
ATOM 1044 N N . ARG A 1 133 ? 10.891 -0.318 -10.030 1.00 94.62 133 ARG A N 1
ATOM 1045 C CA . ARG A 1 133 ? 11.365 -1.083 -11.191 1.00 94.62 133 ARG A CA 1
ATOM 1046 C C . ARG A 1 133 ? 10.695 -2.438 -11.243 1.00 94.62 133 ARG A C 1
ATOM 1048 O O . ARG A 1 133 ? 10.218 -2.820 -12.309 1.00 94.62 133 ARG A O 1
ATOM 1055 N N . THR A 1 134 ? 10.598 -3.108 -10.102 1.00 94.06 134 THR A N 1
ATOM 1056 C CA . THR A 1 134 ? 9.845 -4.354 -9.935 1.00 94.06 134 THR A CA 1
ATOM 1057 C C . THR A 1 134 ? 8.397 -4.158 -10.378 1.00 94.06 134 THR A C 1
ATOM 1059 O O . THR A 1 134 ? 7.900 -4.897 -11.227 1.00 94.06 134 THR A O 1
ATOM 1062 N N . CYS A 1 135 ? 7.753 -3.087 -9.910 1.00 92.69 135 CYS A N 1
ATOM 1063 C CA . CYS A 1 135 ? 6.376 -2.756 -10.260 1.00 92.69 135 CYS A CA 1
ATOM 1064 C C . CYS A 1 135 ? 6.184 -2.400 -11.739 1.00 92.69 135 CYS A C 1
ATOM 1066 O O . CYS A 1 135 ? 5.269 -2.926 -12.373 1.00 92.69 135 CYS A O 1
ATOM 1068 N N . ILE A 1 136 ? 7.045 -1.562 -12.332 1.00 91.94 136 ILE A N 1
ATOM 1069 C CA . ILE A 1 136 ? 6.960 -1.221 -13.763 1.00 91.94 136 ILE A CA 1
ATOM 1070 C C . ILE A 1 136 ? 7.150 -2.467 -14.628 1.00 91.94 136 ILE A C 1
ATOM 1072 O O . ILE A 1 136 ? 6.397 -2.667 -15.584 1.00 91.94 136 ILE A O 1
ATOM 1076 N N . LYS A 1 137 ? 8.135 -3.310 -14.301 1.00 91.69 137 LYS A N 1
ATOM 1077 C CA . LYS A 1 137 ? 8.387 -4.548 -15.040 1.00 91.69 137 LYS A CA 1
ATOM 1078 C C . LYS A 1 137 ? 7.199 -5.492 -14.953 1.00 91.69 137 LYS A C 1
ATOM 1080 O O . LYS A 1 137 ? 6.689 -5.892 -15.992 1.00 91.69 137 LYS A O 1
ATOM 1085 N N . HIS A 1 138 ? 6.726 -5.781 -13.743 1.00 89.94 138 HIS A N 1
ATOM 1086 C CA . HIS A 1 138 ? 5.606 -6.691 -13.538 1.00 89.94 138 HIS A CA 1
ATOM 1087 C C . HIS A 1 138 ? 4.325 -6.199 -14.237 1.00 89.94 138 HIS A C 1
ATOM 1089 O O . HIS A 1 138 ? 3.645 -6.975 -14.903 1.00 89.94 138 HIS A O 1
ATOM 1095 N N . ARG A 1 139 ? 4.022 -4.894 -14.149 1.00 88.38 139 ARG A N 1
ATOM 1096 C CA . ARG A 1 139 ? 2.773 -4.306 -14.662 1.00 88.38 139 ARG A CA 1
ATOM 1097 C C . ARG A 1 139 ? 2.780 -4.038 -16.170 1.00 88.38 139 ARG A C 1
ATOM 1099 O O . ARG A 1 139 ? 1.759 -4.251 -16.817 1.00 88.38 139 ARG A O 1
ATOM 1106 N N . TYR A 1 140 ? 3.879 -3.523 -16.727 1.00 89.88 140 TYR A N 1
ATOM 1107 C CA . TYR A 1 140 ? 3.903 -2.991 -18.102 1.00 89.88 140 TYR A CA 1
ATOM 1108 C C . TYR A 1 140 ? 4.878 -3.700 -19.034 1.00 89.88 140 TYR A C 1
ATOM 1110 O O . TYR A 1 140 ? 4.711 -3.634 -20.251 1.00 89.88 140 TYR A O 1
ATOM 1118 N N . LEU A 1 141 ? 5.903 -4.358 -18.493 1.00 91.69 141 LEU A N 1
ATOM 1119 C CA . LEU A 1 141 ? 6.938 -5.022 -19.281 1.00 91.69 141 LEU A CA 1
ATOM 1120 C C . LEU A 1 141 ? 7.138 -6.480 -18.825 1.00 91.69 141 LEU A C 1
ATOM 1122 O O . LEU A 1 141 ? 8.283 -6.881 -18.604 1.00 91.69 141 LEU A O 1
ATOM 1126 N N . PRO A 1 142 ? 6.066 -7.297 -18.711 1.00 88.75 142 PRO A N 1
ATOM 1127 C CA . PRO A 1 142 ? 6.160 -8.660 -18.174 1.00 88.75 142 PRO A CA 1
ATOM 1128 C C . PRO A 1 142 ? 6.987 -9.602 -19.062 1.00 88.75 142 PRO A C 1
ATOM 1130 O O . PRO A 1 142 ? 7.359 -10.692 -18.646 1.00 88.75 142 PRO A O 1
ATOM 1133 N N . PHE A 1 143 ? 7.281 -9.188 -20.297 1.00 87.75 143 PHE A N 1
ATOM 1134 C CA . PHE A 1 143 ? 8.136 -9.914 -21.231 1.00 87.75 143 PHE A CA 1
ATOM 1135 C C . PHE A 1 143 ? 9.638 -9.700 -20.974 1.00 87.75 143 PHE A C 1
ATOM 1137 O O . PHE A 1 143 ? 10.458 -10.427 -21.537 1.00 87.75 143 PHE A O 1
ATOM 1144 N N . LEU A 1 144 ? 10.026 -8.695 -20.175 1.00 87.38 144 LEU A N 1
ATOM 1145 C CA . LEU A 1 144 ? 11.418 -8.537 -19.764 1.00 87.38 144 LEU A CA 1
ATOM 1146 C C . LEU A 1 144 ? 11.776 -9.628 -18.749 1.00 87.38 144 LEU A C 1
ATOM 1148 O O . LEU A 1 144 ? 10.971 -9.923 -17.868 1.00 87.38 144 LEU A O 1
ATOM 1152 N N . PRO A 1 145 ? 12.993 -10.196 -18.813 1.00 84.94 145 PRO A N 1
ATOM 1153 C CA . PRO A 1 145 ? 13.403 -11.233 -17.874 1.00 84.94 145 PRO A CA 1
ATOM 1154 C C . PRO A 1 145 ? 13.374 -10.680 -16.447 1.00 84.94 145 PRO A C 1
ATOM 1156 O O . PRO A 1 145 ? 14.015 -9.663 -16.176 1.00 84.94 145 PRO A O 1
ATOM 1159 N N . SER A 1 146 ? 12.631 -11.330 -15.552 1.00 81.00 146 SER A N 1
ATOM 1160 C CA . SER A 1 146 ? 12.629 -11.053 -14.111 1.00 81.00 146 SER A CA 1
ATOM 1161 C C . SER A 1 146 ? 13.569 -12.005 -13.392 1.00 81.00 146 SER A C 1
ATOM 1163 O O . SER A 1 146 ? 13.861 -13.106 -13.866 1.00 81.00 146 SER A O 1
ATOM 1165 N N . TRP A 1 147 ? 14.011 -11.603 -12.209 1.00 70.81 147 TRP A N 1
ATOM 1166 C CA . TRP A 1 147 ? 14.669 -12.533 -11.307 1.00 70.81 147 TRP A CA 1
ATOM 1167 C C . TRP A 1 147 ? 13.597 -13.427 -10.682 1.00 70.81 147 TRP A C 1
ATOM 1169 O O . TRP A 1 147 ? 12.784 -12.963 -9.888 1.00 70.81 147 TRP A O 1
ATOM 1179 N N . ASN A 1 148 ? 13.601 -14.721 -11.017 1.00 62.59 148 ASN A N 1
ATOM 1180 C CA . ASN A 1 148 ? 12.646 -15.733 -10.522 1.00 62.59 148 ASN A CA 1
ATOM 1181 C C . ASN A 1 148 ? 12.745 -16.003 -9.000 1.00 62.59 148 ASN A C 1
ATOM 1183 O O . ASN A 1 148 ? 12.324 -17.049 -8.525 1.00 62.59 148 ASN A O 1
ATOM 1187 N N . ALA A 1 149 ? 13.359 -15.104 -8.232 1.00 59.94 149 ALA A N 1
ATOM 1188 C CA . ALA A 1 149 ? 13.798 -15.318 -6.858 1.00 59.94 149 ALA A CA 1
ATOM 1189 C C . ALA A 1 149 ? 13.080 -14.419 -5.842 1.00 59.94 149 ALA A C 1
ATOM 1191 O O . ALA A 1 149 ? 13.567 -14.274 -4.720 1.00 59.94 149 ALA A O 1
ATOM 1192 N N . TRP A 1 150 ? 11.947 -13.808 -6.207 1.00 70.62 150 TRP A N 1
ATOM 1193 C CA . TRP A 1 150 ? 11.095 -13.159 -5.210 1.00 70.62 150 TRP A CA 1
ATOM 1194 C C . TRP A 1 150 ? 10.514 -14.186 -4.231 1.00 70.62 150 TRP A C 1
ATOM 1196 O O . TRP A 1 150 ? 10.304 -13.830 -3.080 1.00 70.62 150 TRP A O 1
ATOM 1206 N N . ASN A 1 151 ? 10.333 -15.458 -4.640 1.00 73.38 151 ASN A N 1
ATOM 1207 C CA . ASN A 1 151 ? 9.739 -16.530 -3.817 1.00 73.38 151 ASN A CA 1
ATOM 1208 C C . ASN A 1 151 ? 8.537 -16.022 -3.002 1.00 73.38 151 ASN A C 1
ATOM 1210 O O . ASN A 1 151 ? 8.372 -16.362 -1.833 1.00 73.38 151 ASN A O 1
ATOM 1214 N N . SER A 1 152 ? 7.766 -15.121 -3.610 1.00 75.94 152 SER A N 1
ATOM 1215 C CA . SER A 1 152 ? 6.778 -14.298 -2.930 1.00 75.94 152 SER A CA 1
ATOM 1216 C C . SER A 1 152 ? 5.370 -14.843 -3.077 1.00 75.94 152 SER A C 1
ATOM 1218 O O . SER A 1 152 ? 4.441 -14.213 -2.588 1.00 75.94 152 SER A O 1
ATOM 1220 N N . GLU A 1 153 ? 5.212 -15.987 -3.752 1.00 78.62 153 GLU A N 1
ATOM 1221 C CA . GLU A 1 153 ? 3.919 -16.636 -3.935 1.00 78.62 153 GLU A CA 1
ATOM 1222 C C . GLU A 1 153 ? 3.209 -16.798 -2.580 1.00 78.62 153 GLU A C 1
ATOM 1224 O O . GLU A 1 153 ? 3.841 -17.210 -1.601 1.00 78.62 153 GLU A O 1
ATOM 1229 N N . PRO A 1 154 ? 1.913 -16.455 -2.499 1.00 84.19 154 PRO A N 1
ATOM 1230 C CA . PRO A 1 154 ? 1.003 -16.147 -3.613 1.00 84.19 154 PRO A CA 1
ATOM 1231 C C . PRO A 1 154 ? 1.048 -14.691 -4.126 1.00 84.19 154 PRO A C 1
ATOM 1233 O O . PRO A 1 154 ? 0.382 -14.371 -5.108 1.00 84.19 154 PRO A O 1
ATOM 1236 N N . LEU A 1 155 ? 1.828 -13.800 -3.506 1.00 87.38 155 LEU A N 1
ATOM 1237 C CA . LEU A 1 155 ? 1.921 -12.396 -3.911 1.00 87.38 155 LEU A CA 1
ATOM 1238 C C . LEU A 1 155 ? 2.755 -12.215 -5.179 1.00 87.38 155 LEU A C 1
ATOM 1240 O O . LEU A 1 155 ? 3.842 -12.789 -5.337 1.00 87.38 155 LEU A O 1
ATOM 1244 N N . ASP A 1 156 ? 2.293 -11.314 -6.046 1.00 88.25 156 ASP A N 1
ATOM 1245 C CA . ASP A 1 156 ? 3.123 -10.841 -7.140 1.00 88.25 156 ASP A CA 1
ATOM 1246 C C . ASP A 1 156 ? 4.336 -10.043 -6.615 1.00 88.25 156 ASP A C 1
ATOM 1248 O O . ASP A 1 156 ? 4.278 -9.451 -5.530 1.00 88.25 156 ASP A O 1
ATOM 1252 N N . PRO A 1 157 ? 5.448 -9.991 -7.370 1.00 91.06 157 PRO A N 1
ATOM 1253 C CA . PRO A 1 157 ? 6.672 -9.327 -6.928 1.00 91.06 157 PRO A CA 1
ATOM 1254 C C . PRO A 1 157 ? 6.524 -7.851 -6.535 1.00 91.06 157 PRO A C 1
ATOM 1256 O O . PRO A 1 157 ? 7.239 -7.385 -5.648 1.00 91.06 157 PRO A O 1
ATOM 1259 N N . CYS A 1 158 ? 5.623 -7.098 -7.177 1.00 92.00 158 CYS A N 1
ATOM 1260 C CA . CYS A 1 158 ? 5.423 -5.683 -6.863 1.00 92.00 158 CYS A CA 1
ATOM 1261 C C . CYS A 1 158 ? 4.777 -5.529 -5.488 1.00 92.00 158 CYS A C 1
ATOM 1263 O O . CYS A 1 158 ? 5.308 -4.812 -4.638 1.00 92.00 158 CYS A O 1
ATOM 1265 N N . ILE A 1 159 ? 3.677 -6.248 -5.247 1.00 91.81 159 ILE A N 1
ATOM 1266 C CA . ILE A 1 159 ? 2.987 -6.226 -3.953 1.00 91.81 159 ILE A CA 1
ATOM 1267 C C . ILE A 1 159 ? 3.876 -6.807 -2.853 1.00 91.81 159 ILE A C 1
ATOM 1269 O O . ILE A 1 159 ? 3.951 -6.244 -1.765 1.00 91.81 159 ILE A O 1
ATOM 1273 N N . ALA A 1 160 ? 4.623 -7.874 -3.131 1.00 92.94 160 ALA A N 1
ATOM 1274 C CA . ALA A 1 160 ? 5.564 -8.438 -2.169 1.00 92.94 160 ALA A CA 1
ATOM 1275 C C . ALA A 1 160 ? 6.664 -7.444 -1.763 1.00 92.94 160 ALA A C 1
ATOM 1277 O O . ALA A 1 160 ? 7.054 -7.392 -0.591 1.00 92.94 160 ALA A O 1
ATOM 1278 N N . CYS A 1 161 ? 7.163 -6.656 -2.721 1.00 95.19 161 CYS A N 1
ATOM 1279 C CA . CYS A 1 161 ? 8.122 -5.592 -2.457 1.00 95.19 161 CYS A CA 1
ATOM 1280 C C . CYS A 1 161 ? 7.515 -4.495 -1.573 1.00 95.19 161 CYS A C 1
ATOM 1282 O O . CYS A 1 161 ? 8.093 -4.168 -0.531 1.00 95.19 161 CYS A O 1
ATOM 1284 N N . ASP A 1 162 ? 6.338 -3.989 -1.956 1.00 95.75 162 ASP A N 1
ATOM 1285 C CA . ASP A 1 162 ? 5.591 -2.964 -1.218 1.00 95.75 162 ASP A CA 1
ATOM 1286 C C . ASP A 1 162 ? 5.326 -3.406 0.225 1.00 95.75 162 ASP A C 1
ATOM 1288 O O . ASP A 1 162 ? 5.729 -2.735 1.174 1.00 95.75 162 ASP A O 1
ATOM 1292 N N . GLU A 1 163 ? 4.749 -4.591 0.422 1.00 93.88 163 GLU A N 1
ATOM 1293 C CA . GLU A 1 163 ? 4.379 -5.064 1.753 1.00 93.88 163 GLU A CA 1
ATOM 1294 C C . GLU A 1 163 ? 5.576 -5.228 2.688 1.00 93.88 163 GLU A C 1
ATOM 1296 O O . GLU A 1 163 ? 5.453 -4.935 3.878 1.00 93.88 163 GLU A O 1
ATOM 1301 N N . LYS A 1 164 ? 6.731 -5.666 2.175 1.00 95.38 164 LYS A N 1
ATOM 1302 C CA . LYS A 1 164 ? 7.912 -5.910 3.009 1.00 95.38 164 LYS A CA 1
ATOM 1303 C C . LYS A 1 164 ? 8.729 -4.647 3.282 1.00 95.38 164 LYS A C 1
ATOM 1305 O O . LYS A 1 164 ? 9.235 -4.487 4.390 1.00 95.38 164 LYS A O 1
ATOM 1310 N N . LEU A 1 165 ? 8.885 -3.770 2.288 1.00 97.31 165 LEU A N 1
ATOM 1311 C CA . LEU A 1 165 ? 9.737 -2.579 2.399 1.00 97.31 165 LEU A CA 1
ATOM 1312 C C . LEU A 1 165 ? 8.968 -1.329 2.834 1.00 97.31 165 LEU A C 1
ATOM 1314 O O . LEU A 1 165 ? 9.521 -0.505 3.561 1.00 97.31 165 LEU A O 1
ATOM 1318 N N . CYS A 1 166 ? 7.714 -1.191 2.410 1.00 97.88 166 CYS A N 1
ATOM 1319 C CA . CYS A 1 166 ? 6.896 0.002 2.626 1.00 97.88 166 CYS A CA 1
ATOM 1320 C C . CYS A 1 166 ? 5.714 -0.237 3.571 1.00 97.88 166 CYS A C 1
ATOM 1322 O O . CYS A 1 166 ? 5.327 0.678 4.298 1.00 97.88 166 CYS A O 1
ATOM 1324 N N . GLY A 1 167 ? 5.245 -1.482 3.696 1.00 96.69 167 GLY A N 1
ATOM 1325 C CA . GLY A 1 167 ? 4.236 -1.887 4.675 1.00 96.69 167 GLY A CA 1
ATOM 1326 C C . GLY A 1 167 ? 4.522 -1.436 6.116 1.00 96.69 167 GLY A C 1
ATOM 1327 O O . GLY A 1 167 ? 3.605 -0.901 6.740 1.00 96.69 167 GLY A O 1
ATOM 1328 N N . PRO A 1 168 ? 5.753 -1.567 6.659 1.00 97.25 168 PRO A N 1
ATOM 1329 C CA . PRO A 1 168 ? 6.075 -1.062 7.996 1.00 97.25 168 PRO A CA 1
ATOM 1330 C C . PRO A 1 168 ? 5.892 0.454 8.134 1.00 97.25 168 PRO A C 1
ATOM 1332 O O . PRO A 1 168 ? 5.307 0.908 9.112 1.00 97.25 168 PRO A O 1
ATOM 1335 N N . VAL A 1 169 ? 6.336 1.229 7.138 1.00 97.00 169 VAL A N 1
ATOM 1336 C CA . VAL A 1 169 ? 6.204 2.697 7.118 1.00 97.00 169 VAL A CA 1
ATOM 1337 C C . VAL A 1 169 ? 4.735 3.102 7.026 1.00 97.00 169 VAL A C 1
ATOM 1339 O O . VAL A 1 169 ? 4.280 3.991 7.744 1.00 97.00 169 VAL A O 1
ATOM 1342 N N . PHE A 1 170 ? 3.972 2.424 6.167 1.00 97.94 170 PHE A N 1
ATOM 1343 C CA . PHE A 1 170 ? 2.540 2.660 6.038 1.00 97.94 170 PHE A CA 1
ATOM 1344 C C . PHE A 1 170 ? 1.807 2.385 7.344 1.00 97.94 170 PHE A C 1
ATOM 1346 O O . PHE A 1 170 ? 1.009 3.203 7.782 1.00 97.94 170 PHE A O 1
ATOM 1353 N N . VAL A 1 171 ? 2.089 1.247 7.973 1.00 97.69 171 VAL A N 1
ATOM 1354 C CA . VAL A 1 171 ? 1.445 0.823 9.215 1.00 97.69 171 VAL A CA 1
ATOM 1355 C C . VAL A 1 171 ? 1.803 1.737 10.390 1.00 97.69 171 VAL A C 1
ATOM 1357 O O . VAL A 1 171 ? 0.932 1.988 11.217 1.00 97.69 171 VAL A O 1
ATOM 1360 N N . ASP A 1 172 ? 3.028 2.260 10.446 1.00 97.88 172 ASP A N 1
ATOM 1361 C CA . ASP A 1 172 ? 3.449 3.245 11.453 1.00 97.88 172 ASP A CA 1
ATOM 1362 C C . ASP A 1 172 ? 2.634 4.549 11.357 1.00 97.88 172 ASP A C 1
ATOM 1364 O O . ASP A 1 172 ? 2.143 5.058 12.360 1.00 97.88 172 ASP A O 1
ATOM 1368 N N . CYS A 1 173 ? 2.385 5.038 10.136 1.00 98.62 173 CYS A N 1
ATOM 1369 C CA . CYS A 1 173 ? 1.538 6.214 9.908 1.00 98.62 173 CYS A CA 1
ATOM 1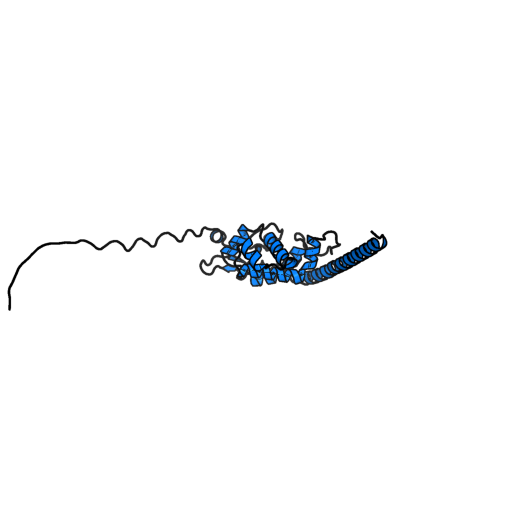370 C C . CYS A 1 173 ? 0.046 5.914 10.111 1.00 98.62 173 CYS A C 1
ATOM 1372 O O . CYS A 1 173 ? -0.672 6.625 10.816 1.00 98.62 173 CYS A O 1
ATOM 1374 N N . ALA A 1 174 ? -0.448 4.871 9.446 1.00 98.50 174 ALA A N 1
ATOM 1375 C CA . ALA A 1 174 ? -1.868 4.589 9.312 1.00 98.50 174 ALA A CA 1
ATOM 1376 C C . ALA A 1 174 ? -2.458 3.948 10.570 1.00 98.50 174 ALA A C 1
ATOM 1378 O O . ALA A 1 174 ? -3.646 4.126 10.837 1.00 98.50 174 ALA A O 1
ATOM 1379 N N . GLY A 1 175 ? -1.667 3.175 11.319 1.00 98.31 175 GLY A N 1
ATOM 1380 C CA . GLY A 1 175 ? -2.122 2.274 12.384 1.00 98.31 175 GLY A CA 1
ATOM 1381 C C . GLY A 1 175 ? -2.884 1.064 11.841 1.00 98.31 175 GLY A C 1
ATOM 1382 O O . GLY A 1 175 ? -2.557 -0.085 12.155 1.00 98.31 175 GLY A O 1
ATOM 1383 N N . ALA A 1 176 ? -3.845 1.320 10.952 1.00 97.81 176 ALA A N 1
ATOM 1384 C CA . ALA A 1 176 ? -4.682 0.341 10.285 1.00 97.81 176 ALA A CA 1
ATOM 1385 C C . ALA A 1 176 ? -4.375 0.214 8.785 1.00 97.81 176 ALA A C 1
ATOM 1387 O O . ALA A 1 176 ? -4.313 1.189 8.036 1.00 97.81 176 ALA A O 1
ATOM 1388 N N . ASN A 1 177 ? -4.310 -1.031 8.328 1.00 96.56 177 ASN A N 1
ATOM 1389 C CA . ASN A 1 177 ? -4.466 -1.428 6.933 1.00 96.56 177 ASN A CA 1
ATOM 1390 C C . ASN A 1 177 ? -5.588 -2.479 6.855 1.00 96.56 177 ASN A C 1
ATOM 1392 O O . ASN A 1 177 ? -6.099 -2.897 7.894 1.00 96.56 177 ASN A O 1
ATOM 1396 N N . ARG A 1 178 ? -5.954 -2.946 5.654 1.00 95.75 178 ARG A N 1
ATOM 1397 C CA . ARG A 1 178 ? -7.027 -3.950 5.482 1.00 95.75 178 ARG A CA 1
ATOM 1398 C C . ARG A 1 178 ? -6.830 -5.182 6.389 1.00 95.75 178 ARG A C 1
ATOM 1400 O O . ARG A 1 178 ? -7.755 -5.563 7.093 1.00 95.75 178 ARG A O 1
ATOM 1407 N N . ARG A 1 179 ? -5.599 -5.703 6.501 1.00 95.56 179 ARG A N 1
ATOM 1408 C CA . ARG A 1 179 ? -5.246 -6.828 7.391 1.00 95.56 179 ARG A CA 1
ATOM 1409 C C . ARG A 1 179 ? -5.487 -6.534 8.875 1.00 95.56 179 ARG A C 1
ATOM 1411 O O . ARG A 1 179 ? -6.183 -7.284 9.559 1.00 95.56 179 ARG A O 1
ATOM 1418 N N . ARG A 1 180 ? -4.965 -5.410 9.372 1.00 97.31 180 ARG A N 1
ATOM 1419 C CA . ARG A 1 180 ? -5.132 -4.972 10.769 1.00 97.31 180 ARG A CA 1
ATOM 1420 C C . ARG A 1 180 ? -6.569 -4.588 11.106 1.00 97.31 180 ARG A C 1
ATOM 1422 O O . ARG A 1 180 ? -6.946 -4.692 12.266 1.00 97.31 180 ARG A O 1
ATOM 1429 N N . ALA A 1 181 ? -7.353 -4.184 10.113 1.00 97.44 181 ALA A N 1
ATOM 1430 C CA . ALA A 1 181 ? -8.784 -3.945 10.237 1.00 97.44 181 ALA A CA 1
ATOM 1431 C C . ALA A 1 181 ? -9.617 -5.237 10.164 1.00 97.44 181 ALA A C 1
ATOM 1433 O O . ALA A 1 181 ?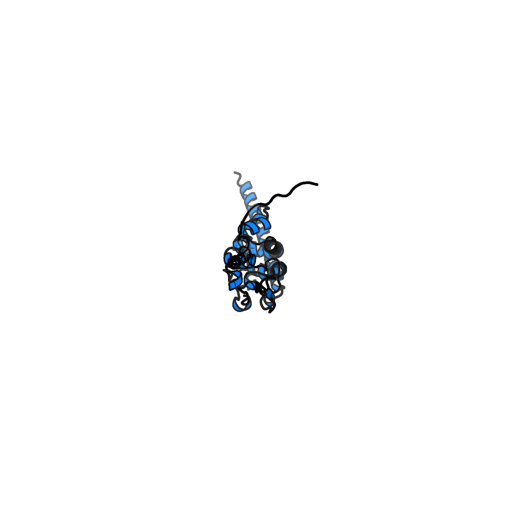 -10.816 -5.182 10.375 1.00 97.44 181 ALA A O 1
ATOM 1434 N N . GLY A 1 182 ? -9.025 -6.399 9.870 1.00 95.88 182 GLY A N 1
ATOM 1435 C CA . GLY A 1 182 ? -9.777 -7.651 9.744 1.00 95.88 182 GLY A CA 1
ATOM 1436 C C . GLY A 1 182 ? -10.521 -7.809 8.415 1.00 95.88 182 GLY A C 1
ATOM 1437 O O . GLY A 1 182 ? -11.468 -8.584 8.322 1.00 95.88 182 GLY A O 1
ATOM 1438 N N . VAL A 1 183 ? -10.117 -7.064 7.386 1.00 95.69 183 VAL A N 1
ATOM 1439 C CA . VAL A 1 183 ? -10.716 -7.091 6.049 1.00 95.69 183 VAL A CA 1
ATOM 1440 C C . VAL A 1 183 ? -9.923 -8.030 5.142 1.00 95.69 183 VAL A C 1
ATOM 1442 O O . VAL A 1 183 ? -8.752 -7.784 4.845 1.00 95.69 183 VAL A O 1
ATOM 1445 N N . ILE A 1 184 ? -10.593 -9.074 4.652 1.00 93.19 184 ILE A N 1
ATOM 1446 C C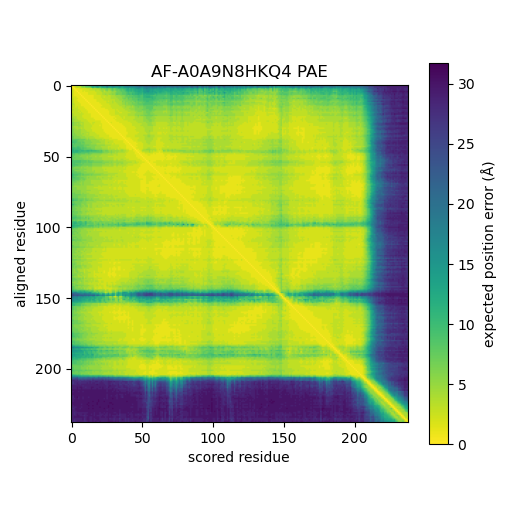A . ILE A 1 184 ? -10.084 -9.961 3.597 1.00 93.19 184 ILE A CA 1
ATOM 1447 C C . ILE A 1 184 ? -10.350 -9.312 2.233 1.00 93.19 184 ILE A C 1
ATOM 1449 O O . ILE A 1 184 ? -11.404 -8.711 2.019 1.00 93.19 184 ILE A O 1
ATOM 1453 N N . THR A 1 185 ? -9.385 -9.410 1.321 1.00 88.12 185 THR A N 1
ATOM 1454 C CA . THR A 1 185 ? -9.406 -8.732 0.016 1.00 88.12 185 THR A CA 1
ATOM 1455 C C . THR A 1 185 ? -9.098 -9.713 -1.111 1.00 88.12 185 THR A C 1
ATOM 1457 O O . THR A 1 185 ? -8.774 -10.873 -0.872 1.00 88.12 185 THR A O 1
ATOM 1460 N N . ASP A 1 186 ? -9.151 -9.211 -2.338 1.00 80.94 186 ASP A N 1
ATOM 1461 C CA . ASP A 1 186 ? -8.724 -9.845 -3.588 1.00 80.94 186 ASP A CA 1
ATOM 1462 C C . ASP A 1 186 ? -7.233 -10.230 -3.685 1.00 80.94 186 ASP A C 1
ATOM 1464 O O . ASP A 1 186 ? -6.835 -10.895 -4.638 1.00 80.94 186 ASP A O 1
ATOM 1468 N N . ILE A 1 187 ? -6.399 -9.829 -2.721 1.00 82.94 187 ILE A N 1
ATOM 1469 C CA . ILE A 1 187 ? -4.971 -10.153 -2.699 1.00 82.94 187 ILE A CA 1
ATOM 1470 C C . ILE A 1 187 ? -4.763 -11.316 -1.725 1.00 82.94 187 ILE A C 1
ATOM 1472 O O . ILE A 1 187 ? -4.959 -11.167 -0.514 1.00 82.94 187 ILE A O 1
ATOM 1476 N N . GLU A 1 188 ? -4.360 -12.464 -2.263 1.00 83.69 188 GLU A N 1
ATOM 1477 C CA . GLU A 1 188 ? -4.156 -13.702 -1.511 1.00 83.69 188 GLU A CA 1
ATOM 1478 C C . GLU A 1 188 ? -2.957 -13.601 -0.555 1.00 83.69 188 GLU A C 1
ATOM 1480 O O . GLU A 1 188 ? -1.895 -13.098 -0.920 1.00 83.69 188 GLU A O 1
ATOM 1485 N N . ARG A 1 189 ? -3.144 -14.047 0.695 1.00 85.12 189 ARG A N 1
ATOM 1486 C CA . ARG A 1 189 ? -2.169 -13.982 1.801 1.00 85.12 189 ARG A CA 1
ATOM 1487 C C . ARG A 1 189 ? -2.403 -15.116 2.798 1.00 85.12 189 ARG A C 1
ATOM 1489 O O . ARG A 1 189 ? -3.410 -15.822 2.708 1.00 85.12 189 ARG A O 1
ATOM 1496 N N . ASP A 1 190 ? -1.533 -15.232 3.804 1.00 85.94 190 ASP A N 1
ATOM 1497 C CA . ASP A 1 190 ? -1.801 -16.059 4.986 1.00 85.94 190 ASP A CA 1
ATOM 1498 C C . ASP A 1 190 ? -2.880 -15.411 5.871 1.00 85.94 190 ASP A C 1
ATOM 1500 O O . ASP A 1 190 ? -2.618 -14.762 6.888 1.00 85.94 190 ASP A O 1
ATOM 1504 N N . ASN A 1 191 ? -4.137 -15.601 5.468 1.00 84.00 191 ASN A N 1
ATOM 1505 C CA . ASN A 1 191 ? -5.284 -15.041 6.170 1.00 84.00 191 ASN A CA 1
ATOM 1506 C C . ASN A 1 191 ? -5.449 -15.580 7.601 1.00 84.00 191 ASN A C 1
ATOM 1508 O O . ASN A 1 191 ? -6.191 -14.988 8.381 1.00 84.00 191 ASN A O 1
ATOM 1512 N N . GLN A 1 192 ? -4.799 -16.693 7.957 1.00 85.38 192 GLN A N 1
ATOM 1513 C CA . GLN A 1 192 ? -4.909 -17.266 9.300 1.00 85.38 192 GLN A CA 1
ATOM 1514 C C . GLN A 1 192 ? -4.031 -16.524 10.305 1.00 85.38 192 GLN A C 1
ATOM 1516 O O . GLN A 1 192 ? -4.414 -16.395 11.466 1.00 85.38 192 GLN A O 1
ATOM 1521 N N . GLN A 1 193 ? -2.864 -16.048 9.868 1.00 87.69 193 GLN A N 1
ATOM 1522 C CA . GLN A 1 193 ? -1.893 -15.394 10.748 1.00 87.69 193 GLN A CA 1
ATOM 1523 C C . GLN A 1 193 ? -1.916 -13.871 10.642 1.00 87.69 193 GLN A C 1
ATOM 1525 O O . GLN A 1 193 ? -1.575 -13.186 11.606 1.00 87.69 193 GLN A O 1
ATOM 1530 N N . GLU A 1 194 ? -2.295 -13.331 9.483 1.00 91.06 194 GLU A N 1
ATOM 1531 C CA . GLU A 1 194 ? -2.125 -11.906 9.206 1.00 91.06 194 GLU A CA 1
ATOM 1532 C C . GLU A 1 194 ? -3.397 -11.065 9.380 1.00 91.06 194 GLU A C 1
ATOM 1534 O O . GLU A 1 194 ? -3.324 -9.835 9.386 1.00 91.06 194 GLU A O 1
ATOM 1539 N N . ILE A 1 195 ? -4.568 -11.695 9.514 1.00 94.94 195 ILE A N 1
ATOM 1540 C CA . ILE A 1 195 ? -5.856 -10.995 9.597 1.00 94.94 195 ILE A CA 1
ATOM 1541 C C . ILE A 1 195 ? -6.262 -10.804 11.056 1.00 94.94 195 ILE A C 1
ATOM 1543 O O . ILE A 1 195 ? -6.380 -11.754 11.828 1.00 94.94 195 ILE A O 1
ATOM 1547 N N . CYS A 1 196 ? -6.537 -9.554 11.426 1.00 95.88 196 CYS A N 1
ATOM 1548 C CA . CYS A 1 196 ? -7.074 -9.229 12.739 1.00 95.88 196 CYS A CA 1
ATOM 1549 C C . CYS A 1 196 ? -8.493 -9.789 12.902 1.00 95.88 196 CYS A C 1
ATOM 1551 O O . CYS A 1 196 ? -9.377 -9.507 12.100 1.00 95.88 196 CYS A O 1
ATOM 1553 N N . ASN A 1 197 ? -8.738 -10.517 13.987 1.00 95.88 197 ASN A N 1
ATOM 1554 C CA . ASN A 1 197 ? -10.052 -11.070 14.330 1.00 95.88 197 ASN A CA 1
ATOM 1555 C C . ASN A 1 197 ? -10.699 -10.385 15.550 1.00 95.88 197 ASN A C 1
ATOM 1557 O O . ASN A 1 197 ? -11.680 -10.890 16.088 1.00 95.88 197 ASN A O 1
ATOM 1561 N N . LYS A 1 198 ? -10.134 -9.258 16.005 1.00 97.06 198 LYS A N 1
ATOM 1562 C CA . LYS A 1 198 ? -10.542 -8.548 17.229 1.00 97.06 198 LYS A CA 1
ATOM 1563 C C . LYS A 1 198 ? -11.396 -7.296 16.964 1.00 97.06 198 LYS A C 1
ATOM 1565 O O . LYS A 1 198 ? -11.771 -6.635 17.922 1.00 97.06 198 LYS A O 1
ATOM 1570 N N . VAL A 1 199 ? -11.650 -6.930 15.705 1.00 97.75 199 VAL A N 1
ATOM 1571 C CA . VAL A 1 199 ? -12.373 -5.691 15.351 1.00 97.75 199 VAL A CA 1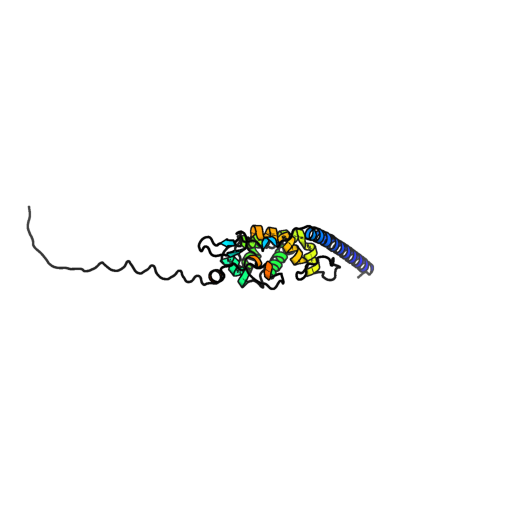
ATOM 1572 C C . VAL A 1 199 ? -13.856 -5.798 15.705 1.00 97.75 199 VAL A C 1
ATOM 1574 O O . VAL A 1 199 ? -14.506 -6.790 15.378 1.00 97.75 199 VAL A O 1
ATOM 1577 N N . ASP A 1 200 ? -14.395 -4.758 16.347 1.00 98.12 200 ASP A N 1
ATOM 1578 C CA . ASP A 1 200 ? -15.801 -4.671 16.759 1.00 98.12 200 ASP A CA 1
ATOM 1579 C C . ASP A 1 200 ? -16.700 -4.286 15.563 1.00 98.12 200 ASP A C 1
ATOM 1581 O O . ASP A 1 200 ? -17.260 -3.187 15.501 1.00 98.12 200 ASP A O 1
ATOM 1585 N N . TRP A 1 201 ? -16.821 -5.187 14.584 1.00 97.38 201 TRP A N 1
ATOM 1586 C CA . TRP A 1 201 ? -17.505 -4.926 13.310 1.00 97.38 201 TRP A CA 1
ATOM 1587 C C . TRP A 1 201 ? -18.977 -4.532 13.444 1.00 97.38 201 TRP A C 1
ATOM 1589 O O . TRP A 1 201 ? -19.429 -3.682 12.680 1.00 97.38 201 TRP A O 1
ATOM 1599 N N . ASP A 1 202 ? -19.698 -5.065 14.433 1.00 96.69 202 ASP A N 1
ATOM 1600 C CA . ASP A 1 202 ? -21.096 -4.688 14.690 1.00 96.69 202 ASP A CA 1
ATOM 1601 C C . ASP A 1 202 ? -21.233 -3.187 14.974 1.00 96.69 202 ASP A C 1
ATOM 1603 O O . ASP A 1 202 ? -22.192 -2.547 14.554 1.00 96.69 202 ASP A O 1
ATOM 1607 N N . TRP A 1 203 ? -20.245 -2.599 15.653 1.00 96.31 203 TRP A N 1
ATOM 1608 C CA . TRP A 1 203 ? -20.218 -1.162 15.905 1.00 96.31 203 TRP A CA 1
ATOM 1609 C C . TRP A 1 203 ? -19.700 -0.376 14.698 1.00 96.31 203 TRP A C 1
ATOM 1611 O O . TRP A 1 203 ? -20.242 0.679 14.373 1.00 96.31 203 TRP A O 1
ATOM 1621 N N . VAL A 1 204 ? -18.675 -0.882 14.004 1.00 97.19 204 VAL A N 1
ATOM 1622 C CA . VAL A 1 204 ? -18.136 -0.216 12.807 1.00 97.19 204 VAL A CA 1
ATOM 1623 C C . VAL A 1 204 ? -19.206 -0.083 11.720 1.00 97.19 204 VAL A C 1
ATOM 1625 O O . VAL A 1 204 ? -19.320 0.986 11.120 1.00 97.19 204 VAL A O 1
ATOM 1628 N N . LEU A 1 205 ? -19.984 -1.144 11.488 1.00 96.31 205 LEU A N 1
ATOM 1629 C CA . LEU A 1 205 ? -20.998 -1.223 10.433 1.00 96.31 205 LEU A CA 1
ATOM 1630 C C . LEU A 1 205 ? -22.409 -0.845 10.887 1.00 96.31 205 LEU A C 1
ATOM 1632 O O . LEU A 1 205 ? -23.262 -0.661 10.024 1.00 96.31 205 LEU A O 1
ATOM 1636 N N . GLY A 1 206 ? -22.664 -0.748 12.195 1.00 92.19 206 GLY A N 1
ATOM 1637 C CA . GLY A 1 206 ? -23.964 -0.330 12.716 1.00 92.19 206 GLY A CA 1
ATOM 1638 C C . GLY A 1 206 ? -24.352 1.072 12.245 1.00 92.19 206 GLY A C 1
ATOM 1639 O O . GLY A 1 206 ? -23.487 1.871 11.882 1.00 92.19 206 GLY A O 1
ATOM 1640 N N . ASP A 1 207 ? -25.644 1.379 12.262 1.00 82.75 207 ASP A N 1
ATOM 1641 C CA . ASP A 1 207 ? -26.147 2.702 11.896 1.00 82.75 207 ASP A CA 1
ATOM 1642 C C . ASP A 1 207 ? -25.830 3.739 12.989 1.00 82.75 207 ASP A C 1
ATOM 1644 O O . ASP A 1 207 ? -25.702 3.420 14.173 1.00 82.75 207 ASP A O 1
ATOM 1648 N N . ASP A 1 208 ? -25.695 5.008 12.601 1.00 67.81 208 ASP A N 1
ATOM 1649 C CA . ASP A 1 208 ? -25.527 6.131 13.539 1.00 67.81 208 ASP A CA 1
ATOM 1650 C C . ASP A 1 208 ? -26.842 6.519 14.251 1.00 67.81 208 ASP A C 1
ATOM 1652 O O . ASP A 1 208 ? -26.855 7.417 15.096 1.00 67.81 208 ASP A O 1
ATOM 1656 N N . ASP A 1 209 ? -27.944 5.836 13.926 1.00 53.00 209 ASP A N 1
ATOM 1657 C CA . ASP A 1 209 ? -29.317 6.250 14.233 1.00 53.00 209 ASP A CA 1
ATOM 1658 C C . ASP A 1 209 ? -29.727 6.111 15.712 1.00 53.00 209 ASP A C 1
ATOM 1660 O O . ASP A 1 209 ? -30.771 6.624 16.118 1.00 53.00 209 ASP A O 1
ATOM 1664 N N . GLU A 1 210 ? -28.888 5.541 16.580 1.00 52.91 210 GLU A N 1
ATOM 1665 C CA . GLU A 1 210 ? -29.163 5.444 18.024 1.00 52.91 210 GLU A CA 1
ATOM 1666 C C . GLU A 1 210 ? -28.725 6.702 18.812 1.00 52.91 210 GLU A C 1
ATOM 1668 O O . GLU A 1 210 ? -28.162 6.625 19.905 1.00 52.91 210 GLU A O 1
ATOM 1673 N N . LYS A 1 211 ? -28.950 7.903 18.259 1.00 51.91 211 LYS A N 1
ATOM 1674 C CA . LYS A 1 211 ? -28.761 9.182 18.981 1.00 51.91 211 LYS A CA 1
ATOM 1675 C C . LYS A 1 211 ? -29.913 10.185 18.838 1.00 51.91 211 LYS A C 1
ATOM 1677 O O . LYS A 1 211 ? -29.721 11.360 19.158 1.00 51.91 211 LYS A O 1
ATOM 1682 N N . THR A 1 212 ? -31.117 9.747 18.454 1.00 48.53 212 THR A N 1
ATOM 1683 C CA . THR A 1 212 ? -32.253 10.678 18.281 1.00 48.53 212 THR A CA 1
ATOM 1684 C C . THR A 1 212 ? -33.593 10.262 18.894 1.00 48.53 212 THR A C 1
ATOM 1686 O O . THR A 1 212 ? -34.628 10.668 18.395 1.00 48.53 212 THR A O 1
ATOM 1689 N N . GLU A 1 213 ? -33.615 9.556 20.021 1.00 49.72 213 GLU A N 1
ATOM 1690 C CA . GLU A 1 213 ? -34.764 9.519 20.950 1.00 49.72 213 GLU A CA 1
ATOM 1691 C C . GLU A 1 213 ? -34.143 9.393 22.356 1.00 49.72 213 GLU A C 1
ATOM 1693 O O . GLU A 1 213 ? -33.303 8.532 22.566 1.00 49.72 213 GLU A O 1
ATOM 1698 N N . ASP A 1 214 ? -34.331 10.212 23.388 1.00 52.94 214 ASP A N 1
ATOM 1699 C CA . ASP A 1 214 ? -35.413 11.080 23.824 1.00 52.94 214 ASP A CA 1
ATOM 1700 C C . ASP A 1 214 ? -34.804 12.049 24.872 1.00 52.94 214 ASP A C 1
ATOM 1702 O O . ASP A 1 214 ? -34.288 11.625 25.908 1.00 52.94 214 ASP A O 1
ATOM 1706 N N . LYS A 1 215 ? -34.784 13.359 24.599 1.00 49.78 215 LYS A N 1
ATOM 1707 C CA . LYS A 1 215 ? -34.516 14.408 25.611 1.00 49.78 215 LYS A CA 1
ATOM 1708 C C . LYS A 1 215 ? -35.502 15.566 25.485 1.00 49.78 215 LYS A C 1
ATOM 1710 O O . LYS A 1 215 ? -35.176 16.713 25.788 1.00 49.78 215 LYS A O 1
ATOM 1715 N N . THR A 1 216 ? -36.717 15.297 25.013 1.00 50.44 216 THR A N 1
ATOM 1716 C CA . THR A 1 216 ? -37.729 16.353 24.855 1.00 50.44 216 THR A CA 1
ATOM 1717 C C . THR A 1 216 ? -39.091 15.914 25.370 1.00 50.44 216 THR A C 1
ATOM 1719 O O . THR A 1 216 ? -40.117 16.165 24.749 1.00 50.44 216 THR A O 1
ATOM 1722 N N . LYS A 1 217 ? -39.116 15.311 26.559 1.00 47.69 217 LYS A N 1
ATOM 1723 C CA . LYS A 1 217 ? -40.304 15.250 27.414 1.00 47.69 217 LYS A CA 1
ATOM 1724 C C . LYS A 1 217 ? -39.890 15.421 28.867 1.00 47.69 217 LYS A C 1
ATOM 1726 O O . LYS A 1 217 ? -39.715 14.442 29.563 1.00 47.69 217 LYS A O 1
ATOM 1731 N N . ASP A 1 218 ? -39.663 16.666 29.273 1.00 55.00 218 ASP A N 1
ATOM 1732 C CA . ASP A 1 218 ? -39.898 17.140 30.646 1.00 55.00 218 ASP A CA 1
ATOM 1733 C C . ASP A 1 218 ? -39.516 18.618 30.732 1.00 55.00 218 ASP A C 1
ATOM 1735 O O . ASP A 1 218 ? -38.461 18.966 31.251 1.00 55.00 218 ASP A O 1
ATOM 1739 N N . GLN A 1 219 ? -40.342 19.505 30.158 1.00 52.56 219 GLN A N 1
ATOM 1740 C CA . GLN A 1 219 ? -40.342 20.930 30.543 1.00 52.56 219 GLN A CA 1
ATOM 1741 C C . GLN A 1 219 ? -41.529 21.757 30.021 1.00 52.56 219 GLN A C 1
ATOM 1743 O O . GLN A 1 219 ? -41.413 22.966 29.884 1.00 52.56 219 GLN A O 1
ATOM 1748 N N . ASN A 1 220 ? -42.690 21.151 29.747 1.00 51.81 220 ASN A N 1
ATOM 1749 C CA . ASN A 1 220 ? -43.890 21.913 29.376 1.00 51.81 220 ASN A CA 1
ATOM 1750 C C . ASN A 1 220 ? -45.168 21.291 29.951 1.00 51.81 220 ASN A C 1
ATOM 1752 O O . ASN A 1 220 ? -46.064 20.907 29.212 1.00 51.81 220 ASN A O 1
ATOM 1756 N N . MET A 1 221 ? -45.265 21.200 31.276 1.00 49.88 221 MET A N 1
ATOM 1757 C CA . MET A 1 221 ? -46.552 21.209 31.976 1.00 49.88 221 MET A CA 1
ATOM 1758 C C . MET A 1 221 ? -46.334 21.797 33.367 1.00 49.88 221 MET A C 1
ATOM 1760 O O . MET A 1 221 ? -45.733 21.149 34.212 1.00 49.88 221 MET A O 1
ATOM 1764 N N . VAL A 1 222 ? -46.781 23.040 33.549 1.00 52.62 222 VAL A N 1
ATOM 1765 C CA . VAL A 1 222 ? -47.469 23.616 34.722 1.00 52.62 222 VAL A CA 1
ATOM 1766 C C . VAL A 1 222 ? -47.208 25.119 34.677 1.00 52.62 222 VAL A C 1
ATOM 1768 O O . VAL A 1 222 ? -46.227 25.604 35.217 1.00 52.62 222 VAL A O 1
ATOM 1771 N N . GLU A 1 223 ? -48.082 25.843 33.983 1.00 50.91 223 GLU A N 1
ATOM 1772 C CA . GLU A 1 223 ? -48.528 27.177 34.394 1.00 50.91 223 GLU A CA 1
ATOM 1773 C C . GLU A 1 223 ? -49.662 27.619 33.467 1.00 50.91 223 GLU A C 1
ATOM 1775 O O . GLU A 1 223 ? -49.435 27.966 32.306 1.00 50.91 223 GLU A O 1
ATOM 1780 N N . LYS A 1 224 ? -50.893 27.545 33.986 1.00 43.25 224 LYS A N 1
ATOM 1781 C CA . LYS A 1 224 ? -51.974 28.536 33.841 1.00 43.25 224 LYS A CA 1
ATOM 1782 C C . LYS A 1 224 ? -53.297 27.911 34.284 1.00 43.25 224 LYS A C 1
ATOM 1784 O O . LYS A 1 224 ? -54.063 27.415 33.467 1.00 43.25 224 LYS A O 1
ATOM 1789 N N . GLU A 1 225 ? -53.580 28.011 35.576 1.00 48.50 225 GLU A N 1
ATOM 1790 C CA . GLU A 1 225 ? -54.955 28.205 36.030 1.00 48.50 225 GLU A CA 1
ATOM 1791 C C . GLU A 1 225 ? -55.073 29.669 36.442 1.00 48.50 225 GLU A C 1
ATOM 1793 O O . GLU A 1 225 ? -54.382 30.148 37.340 1.00 48.50 225 GLU A O 1
ATOM 1798 N N . GLY A 1 226 ? -55.872 30.400 35.670 1.00 43.59 226 GLY A N 1
ATOM 1799 C CA . GLY A 1 226 ? -56.337 31.723 36.033 1.00 43.59 226 GLY A CA 1
ATOM 1800 C C . GLY A 1 226 ? -57.596 31.574 36.865 1.00 43.59 226 GLY A C 1
ATOM 1801 O O . GLY A 1 226 ? -58.511 30.864 36.457 1.00 43.59 226 GLY A O 1
ATOM 1802 N N . ASP A 1 227 ? -57.644 32.287 37.981 1.00 49.09 227 ASP A N 1
ATOM 1803 C CA . ASP A 1 227 ? -58.878 32.540 38.705 1.00 49.09 227 ASP A CA 1
ATOM 1804 C C . ASP A 1 227 ? -59.044 34.056 38.791 1.00 49.09 227 ASP A C 1
ATOM 1806 O O . ASP A 1 227 ? -58.219 34.778 39.357 1.00 49.09 227 ASP A O 1
ATOM 1810 N N . GLY A 1 228 ? -60.073 34.549 38.110 1.00 47.38 228 GLY A N 1
ATOM 1811 C CA . GLY A 1 228 ? -60.512 35.929 38.185 1.00 47.38 228 GLY A CA 1
ATOM 1812 C C . GLY A 1 228 ? -61.740 36.011 39.075 1.00 47.38 228 GLY A C 1
ATOM 1813 O O . GLY A 1 228 ? -62.696 35.277 38.853 1.00 47.38 228 GLY A O 1
ATOM 1814 N N . MET A 1 229 ? -61.763 36.949 40.025 1.00 45.28 229 MET A N 1
ATOM 1815 C CA . MET A 1 229 ? -63.024 37.471 40.553 1.00 45.28 229 MET A CA 1
ATOM 1816 C C . MET A 1 229 ? -62.874 38.837 41.240 1.00 45.28 229 MET A C 1
ATOM 1818 O O . MET A 1 229 ? -62.028 39.005 42.110 1.00 45.28 229 MET A O 1
ATOM 1822 N N . ALA A 1 230 ? -63.788 39.735 40.839 1.00 48.59 230 ALA A N 1
ATOM 1823 C CA . ALA A 1 230 ? -64.435 40.840 41.570 1.00 48.59 230 ALA A CA 1
ATOM 1824 C C . ALA A 1 230 ? -63.560 41.999 42.109 1.00 48.59 230 ALA A C 1
ATOM 1826 O O . ALA A 1 230 ? -62.671 41.810 42.928 1.00 48.59 230 ALA A O 1
ATOM 1827 N N . GLN A 1 231 ? -63.710 43.223 41.574 1.00 49.00 231 GLN A N 1
ATOM 1828 C CA . GLN A 1 231 ? -64.693 44.265 41.974 1.00 49.00 231 GLN A CA 1
ATOM 1829 C C . GLN A 1 231 ? -64.525 44.709 43.440 1.00 49.00 231 GLN A C 1
ATOM 1831 O O . GLN A 1 231 ? -64.697 43.916 44.353 1.00 49.00 231 GLN A O 1
ATOM 1836 N N . GLU A 1 232 ? -64.029 45.918 43.722 1.00 50.56 232 GLU A N 1
ATOM 1837 C CA . GLU A 1 232 ? -64.693 47.239 43.637 1.00 50.56 232 GLU A CA 1
ATOM 1838 C C . GLU A 1 232 ? -65.022 47.730 45.057 1.00 50.56 232 GLU A C 1
ATOM 1840 O O . GLU A 1 232 ? -65.923 47.205 45.697 1.00 50.56 232 GLU A O 1
ATOM 1845 N N . ALA A 1 233 ? -64.276 48.725 45.556 1.00 52.34 233 ALA A N 1
ATOM 1846 C CA . ALA A 1 233 ? -64.727 49.654 46.598 1.00 52.34 233 ALA A CA 1
ATOM 1847 C C . ALA A 1 233 ? -63.731 50.819 46.763 1.00 52.34 233 ALA A C 1
ATOM 1849 O O . ALA A 1 233 ? -62.643 50.685 47.317 1.00 52.34 233 ALA A O 1
ATOM 1850 N N . THR A 1 234 ? -64.161 51.967 46.250 1.00 57.94 234 THR A N 1
ATOM 1851 C CA . THR A 1 234 ? -63.926 53.349 46.703 1.00 57.94 234 THR A CA 1
ATOM 1852 C C . THR A 1 234 ? -63.377 53.548 48.126 1.00 57.94 234 THR A C 1
ATOM 1854 O O . THR A 1 234 ? -63.961 52.988 49.053 1.00 57.94 234 THR A O 1
ATOM 1857 N N . ARG A 1 235 ? -62.431 54.495 48.313 1.00 51.56 235 ARG A N 1
ATOM 1858 C CA . ARG A 1 235 ? -62.569 55.617 49.279 1.00 51.56 235 ARG A CA 1
ATOM 1859 C C . ARG A 1 235 ? -61.486 56.717 49.152 1.00 51.56 235 ARG A C 1
ATOM 1861 O O . ARG A 1 235 ? -60.302 56.438 49.264 1.00 51.56 235 ARG A O 1
ATOM 1868 N N . GLU A 1 236 ? -61.985 57.928 48.902 1.00 55.28 236 GLU A N 1
ATOM 1869 C CA . GLU A 1 236 ? -61.614 59.299 49.331 1.00 55.28 236 GLU A CA 1
ATOM 1870 C C . GLU A 1 236 ? -60.203 59.651 49.864 1.00 55.28 236 GLU A C 1
ATOM 1872 O O . GLU A 1 236 ? -59.721 59.092 50.844 1.00 55.28 236 GLU A O 1
ATOM 1877 N N . GLU A 1 237 ? -59.638 60.686 49.224 1.00 61.66 237 GLU A N 1
ATOM 1878 C CA . GLU A 1 237 ? -59.066 61.941 49.766 1.00 61.66 237 GLU A CA 1
ATOM 1879 C C . GLU A 1 237 ? -58.525 61.991 51.212 1.00 61.66 237 GLU A C 1
ATOM 1881 O O . GLU A 1 237 ? -59.290 61.935 52.176 1.00 61.66 237 GLU A O 1
ATOM 1886 N N . LEU A 1 238 ? -57.216 62.273 51.336 1.00 48.88 238 LEU A N 1
ATOM 1887 C CA . LEU A 1 238 ? -56.627 63.454 52.009 1.00 48.88 238 LEU A CA 1
ATOM 1888 C C . LEU A 1 238 ? -55.106 63.516 51.793 1.00 48.88 238 LEU A C 1
ATOM 1890 O O . LEU A 1 238 ? -54.446 62.461 51.918 1.00 48.88 238 LEU A O 1
#

Nearest PDB structures (foldseek):
  1lki-assembly1_A  TM=2.015E-01  e=1.511E+00  Mus musculus
  2ksy-assembly1_A  TM=2.951E-01  e=4.078E+00  Natronomonas pharaonis
  3lvy-assembly3_F  TM=1.965E-01  e=6.341E+00  Streptococcus mutans

Sequence (238 aa):
MNWWWLQVLCINLLAGFAAVSIFLIHGEEQERLKWVAAPSTLPLYTTDEVCRDKESNKILNCGGCGGCSNRHDIKLYHDKRDTLTGIMVECAQADFIFRGDALECLKERSGLTEHCASCWVLNYVCNTHNCIRTCIKHRYLPFLPSWNAWNSEPLDPCIACDEKLCGPVFVDCAGANRRRAGVITDIERDNQQEICNKVDWDWVLGDDDEKTEDKTKDQNMVEKEGDGMAQEATREEL

Organism: NCBI:txid568900

Foldseek 3Di:
DDPVVVVVVVVVVVVVVVVVLVVLQVVLVVLLVVLVVFDDPLCVQQDPAFDADPPPRFTQFHFDAALQRDLVSLLLCQVCQACLVVQLVVLLCCCVPVVDDSLVSSCVPSVRDSQLSVLSVQLSVQLVVRQVSLVCCVPPNVVRDHDPPLPQPPARSSVSSSCRRRVVSSCVHHVDDCQRRQHDHPGDDPNVRRHDPRGPVCVSVPDPPVPPDDDPPDDDDDDDDDDDDDDDDDDDDD

Secondary structure (DSSP, 8-state):
--HHHHHHHHHHHHHHHHHHHHHHHHHHHHHHHHHHHSPPSGGGTS---EEE-TTT--EEEESS--TT-SHHHHHHHHHTTTTHHHHHHHHHHHHHHH---HHHHHHHHH---HHHHHHHHHHHHHHHHHTHHHHHHHHH-TTSPP-TT---TTS-HHHHHHHHHTHHHHHHHHS--TTTTT---SS---HHHHS-----HHHHHS-TTTTSS-S-SSS-------------------

Radius of gyration: 30.87 Å; Cα contacts (8 Å, |Δi|>4): 293; chains: 1; bounding box: 85×81×99 Å

pLDDT: mean 88.0, std 15.4, range [43.25, 98.62]

Mean predicted aligned error: 9.03 Å

Solvent-accessible surface area (backbone atoms only — not comparable to full-atom values): 13723 Å² total; per-residue (Å²): 134,64,68,67,60,54,53,54,50,52,52,51,52,52,53,51,50,50,53,53,51,51,52,39,47,54,47,28,51,53,33,49,52,50,54,70,71,45,69,83,58,61,70,72,40,68,48,88,48,62,17,56,40,89,86,81,65,43,35,49,18,34,24,61,66,30,48,24,54,44,60,69,40,42,40,41,42,57,77,34,42,86,45,51,68,58,51,48,53,53,22,48,48,38,25,75,74,69,70,49,58,38,48,62,46,33,24,73,76,67,66,38,49,67,58,27,29,46,24,53,46,51,27,49,54,42,29,61,74,54,29,42,42,39,33,47,33,66,75,76,37,67,86,54,83,72,79,91,74,67,82,39,75,83,33,53,65,37,59,43,39,34,50,52,72,20,36,62,61,26,38,66,45,9,18,35,49,46,36,25,41,42,40,83,52,88,69,67,72,64,63,85,62,41,40,28,85,72,42,40,53,71,68,51,71,45,78,83,74,91,77,80,83,86,92,84,85,86,88,87,86,89,88,85,86,84,86,85,81,82,86,89,81,88,83,82,91,134